Protein AF-A0A7S0X8N4-F1 (afdb_monomer_lite)

Structure (mmCIF, N/CA/C/O backbone):
data_AF-A0A7S0X8N4-F1
#
_entry.id   AF-A0A7S0X8N4-F1
#
loop_
_atom_site.group_PDB
_atom_site.id
_atom_site.type_symbol
_atom_site.label_atom_id
_atom_site.label_alt_id
_atom_site.label_comp_id
_atom_site.label_asym_id
_atom_site.label_entity_id
_atom_site.label_seq_id
_atom_site.pdbx_PDB_ins_code
_atom_site.Cartn_x
_atom_site.Cartn_y
_atom_site.Cartn_z
_atom_site.occupancy
_atom_site.B_iso_or_equiv
_atom_site.auth_seq_id
_atom_site.auth_com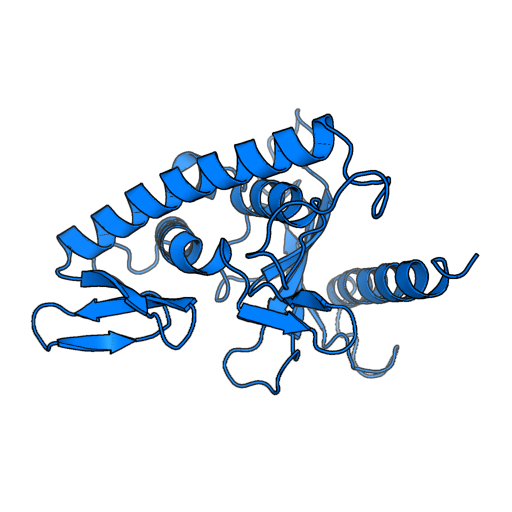p_id
_atom_site.auth_asym_id
_atom_site.auth_atom_id
_atom_site.pdbx_PDB_model_num
ATOM 1 N N . ALA A 1 1 ? -14.436 5.018 -0.422 1.00 84.31 1 ALA A N 1
ATOM 2 C CA . ALA A 1 1 ? -13.360 4.240 0.222 1.00 84.31 1 ALA A CA 1
ATOM 3 C C . ALA A 1 1 ? -13.659 2.737 0.253 1.00 84.31 1 ALA A C 1
ATOM 5 O O . ALA A 1 1 ? -13.012 2.006 -0.479 1.00 84.31 1 ALA A O 1
ATOM 6 N N . TYR A 1 2 ? -14.685 2.268 0.974 1.00 88.62 2 TYR A N 1
ATOM 7 C CA . TYR A 1 2 ? -14.997 0.828 1.110 1.00 88.62 2 TYR A CA 1
ATOM 8 C C . TYR A 1 2 ? -15.081 0.036 -0.206 1.00 88.62 2 TYR A C 1
ATOM 10 O O . TYR A 1 2 ? -14.513 -1.043 -0.321 1.00 88.62 2 TYR A O 1
ATOM 18 N N . ALA A 1 3 ? -15.757 0.582 -1.222 1.00 89.19 3 ALA A N 1
ATOM 19 C CA . ALA A 1 3 ? -15.862 -0.072 -2.526 1.00 89.19 3 ALA A CA 1
ATOM 20 C C . ALA A 1 3 ? -14.507 -0.197 -3.251 1.00 89.19 3 ALA A C 1
ATOM 22 O O . ALA A 1 3 ? -14.298 -1.174 -3.958 1.00 89.19 3 ALA A O 1
ATOM 23 N N . LEU A 1 4 ? -13.583 0.755 -3.057 1.00 91.31 4 LEU A N 1
ATOM 24 C CA . LEU A 1 4 ? -12.227 0.688 -3.620 1.00 91.31 4 LEU A CA 1
ATOM 25 C C . LEU A 1 4 ? -11.415 -0.424 -2.950 1.00 91.31 4 LEU A C 1
ATOM 27 O O . LEU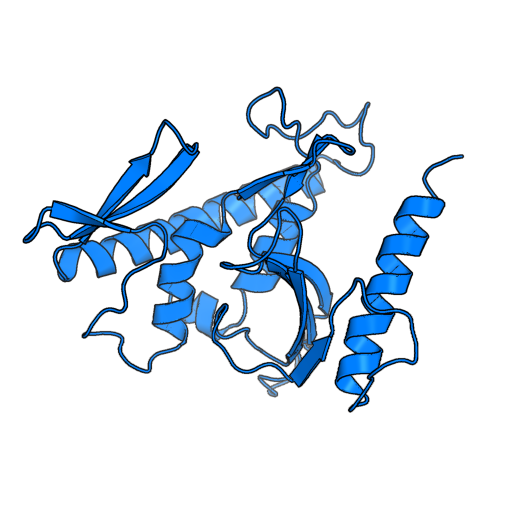 A 1 4 ? -10.776 -1.211 -3.642 1.00 91.31 4 LEU A O 1
ATOM 31 N N . VAL A 1 5 ? -11.493 -0.514 -1.619 1.00 92.19 5 VAL A N 1
ATOM 32 C CA . VAL A 1 5 ? -10.861 -1.591 -0.843 1.00 92.19 5 VAL A CA 1
ATOM 33 C C . VAL A 1 5 ? -11.416 -2.950 -1.270 1.00 92.19 5 VAL A C 1
ATOM 35 O O . VAL A 1 5 ? -10.659 -3.835 -1.656 1.00 92.19 5 VAL A O 1
ATOM 38 N N . ALA A 1 6 ? -12.743 -3.089 -1.314 1.00 90.19 6 ALA A N 1
ATOM 39 C CA . ALA A 1 6 ? -13.401 -4.328 -1.725 1.00 90.19 6 ALA A CA 1
ATOM 40 C C . ALA A 1 6 ? -13.085 -4.732 -3.176 1.00 90.19 6 ALA A C 1
ATOM 42 O O . ALA A 1 6 ? -13.042 -5.921 -3.479 1.00 90.19 6 ALA A O 1
ATOM 43 N N . ALA A 1 7 ? -12.852 -3.761 -4.062 1.00 89.31 7 ALA A N 1
ATOM 44 C CA . ALA A 1 7 ? -12.449 -4.003 -5.446 1.00 89.31 7 ALA A CA 1
ATOM 45 C C . ALA A 1 7 ? -10.959 -4.364 -5.599 1.00 89.31 7 ALA A C 1
ATOM 47 O O . ALA A 1 7 ? -10.507 -4.580 -6.721 1.00 89.31 7 ALA A O 1
ATOM 48 N N . GLY A 1 8 ? -10.184 -4.401 -4.509 1.00 90.88 8 GLY A N 1
ATOM 49 C CA . GLY A 1 8 ? -8.751 -4.693 -4.553 1.00 90.88 8 GLY A CA 1
ATOM 50 C C . GLY A 1 8 ? -7.915 -3.565 -5.159 1.00 90.88 8 GLY A C 1
ATOM 51 O O . GLY A 1 8 ? -6.826 -3.820 -5.664 1.00 90.88 8 GLY A O 1
ATOM 52 N N . ALA A 1 9 ? -8.401 -2.319 -5.126 1.00 93.62 9 ALA A N 1
ATOM 53 C CA . ALA A 1 9 ? -7.722 -1.187 -5.758 1.00 93.62 9 ALA A CA 1
ATOM 54 C C . ALA A 1 9 ? -6.502 -0.672 -4.971 1.00 93.62 9 ALA A C 1
ATOM 56 O O . ALA A 1 9 ? -5.688 0.053 -5.533 1.00 93.62 9 ALA A O 1
ATOM 57 N N . VAL A 1 10 ? -6.348 -1.039 -3.693 1.00 95.56 10 VAL A N 1
ATOM 58 C CA . VAL A 1 10 ? -5.247 -0.544 -2.844 1.00 95.56 10 VAL A CA 1
ATOM 59 C C . VAL A 1 10 ? -3.884 -0.957 -3.405 1.00 95.56 10 VAL A C 1
ATOM 61 O O . VAL A 1 10 ? -3.033 -0.101 -3.619 1.00 95.56 10 VAL A O 1
ATOM 64 N N . VAL A 1 11 ? -3.698 -2.238 -3.735 1.00 95.69 11 VAL A N 1
ATOM 65 C CA . VAL A 1 11 ? -2.429 -2.757 -4.275 1.00 95.69 11 VAL A CA 1
ATOM 66 C C . VAL A 1 11 ? -1.999 -2.063 -5.578 1.00 95.69 11 VAL A C 1
ATOM 68 O O . VAL A 1 11 ? -0.870 -1.575 -5.633 1.00 95.69 11 VAL A O 1
ATOM 71 N N . PRO A 1 12 ? -2.833 -1.955 -6.632 1.00 95.56 12 PRO A N 1
ATOM 72 C CA . PRO A 1 12 ? -2.422 -1.251 -7.844 1.00 95.56 12 PRO A CA 1
ATOM 73 C C . PRO A 1 12 ? -2.196 0.251 -7.621 1.00 95.56 12 PRO A C 1
ATOM 75 O O . PRO A 1 12 ? -1.327 0.818 -8.277 1.00 95.56 12 PRO A O 1
ATOM 78 N N . LEU A 1 13 ? -2.913 0.901 -6.696 1.00 97.25 13 LEU A N 1
ATOM 79 C CA . LEU A 1 13 ? -2.639 2.298 -6.340 1.00 97.25 13 LEU A CA 1
ATOM 80 C C . LEU A 1 13 ? -1.268 2.445 -5.664 1.00 97.25 13 LEU A C 1
ATOM 82 O O . LEU A 1 13 ? -0.488 3.301 -6.073 1.00 97.25 13 LEU A O 1
ATOM 86 N N . LEU A 1 14 ? -0.938 1.577 -4.701 1.00 96.38 14 LEU A N 1
ATOM 87 C CA . LEU A 1 14 ? 0.392 1.539 -4.082 1.00 96.38 14 LEU A CA 1
ATOM 88 C C . LEU A 1 14 ? 1.482 1.291 -5.131 1.00 96.38 14 LEU A C 1
ATOM 90 O O . LEU A 1 14 ? 2.483 2.001 -5.152 1.00 96.38 14 LEU A O 1
ATOM 94 N N . ALA A 1 15 ? 1.258 0.360 -6.063 1.00 95.25 15 ALA A N 1
ATOM 95 C CA . ALA A 1 15 ? 2.195 0.084 -7.149 1.00 95.25 15 ALA A CA 1
ATOM 96 C C . ALA A 1 15 ? 2.456 1.316 -8.035 1.00 95.25 15 ALA A C 1
ATOM 98 O O . ALA A 1 15 ? 3.593 1.549 -8.436 1.00 95.25 15 ALA A O 1
ATOM 99 N N . LEU A 1 16 ? 1.428 2.122 -8.327 1.00 96.75 16 LEU A N 1
ATOM 100 C CA . LEU A 1 16 ? 1.579 3.366 -9.091 1.00 96.75 16 LEU A CA 1
ATOM 101 C C . LEU A 1 16 ? 2.374 4.423 -8.318 1.00 96.75 16 LEU A C 1
ATOM 103 O O . LEU A 1 16 ? 3.239 5.070 -8.904 1.00 96.75 16 LEU A O 1
ATOM 107 N N . VAL A 1 17 ? 2.123 4.577 -7.014 1.00 95.44 17 VAL A N 1
ATOM 108 C CA . VAL A 1 17 ? 2.895 5.493 -6.155 1.00 95.44 17 VAL A CA 1
ATOM 109 C C . VAL A 1 17 ? 4.370 5.085 -6.109 1.00 95.44 17 VAL A C 1
ATOM 111 O O . VAL A 1 17 ? 5.250 5.936 -6.226 1.00 95.44 17 VAL A O 1
ATOM 114 N N . GLN A 1 18 ? 4.633 3.783 -5.981 1.00 93.81 18 GLN A N 1
ATOM 115 C CA . GLN A 1 18 ? 5.972 3.205 -5.833 1.00 93.81 18 GLN A CA 1
ATOM 116 C C . GLN A 1 18 ? 6.743 3.087 -7.154 1.00 93.81 18 GLN A C 1
ATOM 118 O O . GLN A 1 18 ? 7.959 2.908 -7.137 1.00 93.81 18 GLN A O 1
ATOM 123 N N . ALA A 1 19 ? 6.064 3.197 -8.299 1.00 93.06 19 ALA A N 1
ATOM 124 C CA . ALA A 1 19 ? 6.705 3.225 -9.612 1.00 93.06 19 ALA A CA 1
ATOM 125 C C . ALA A 1 19 ? 7.481 4.528 -9.869 1.00 93.06 19 ALA A C 1
ATOM 127 O O . ALA A 1 19 ? 8.352 4.556 -10.738 1.00 93.06 19 ALA A O 1
ATOM 128 N N . VAL A 1 20 ? 7.164 5.598 -9.132 1.00 94.56 20 VAL A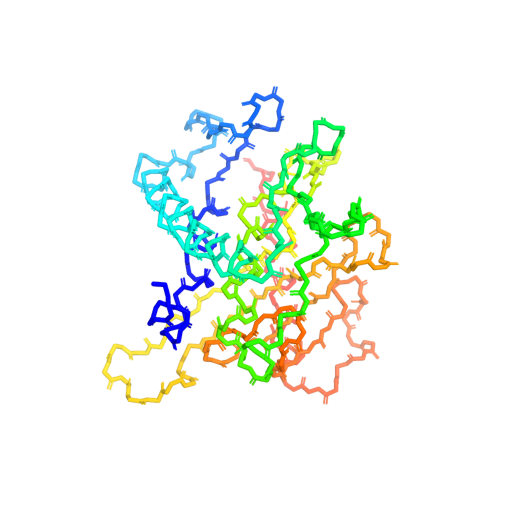 N 1
ATOM 129 C CA . VAL A 1 20 ? 7.872 6.878 -9.210 1.00 94.56 20 VAL A CA 1
ATOM 130 C C . VAL A 1 20 ? 9.120 6.809 -8.334 1.00 94.56 20 VAL A C 1
ATOM 132 O O . VAL A 1 20 ? 9.019 6.680 -7.114 1.00 94.56 20 VAL A O 1
ATOM 135 N N . ALA A 1 21 ? 10.300 6.941 -8.939 1.00 91.88 21 ALA A N 1
ATOM 136 C CA . ALA A 1 21 ? 11.536 7.117 -8.182 1.00 91.88 21 ALA A CA 1
ATOM 137 C C . ALA A 1 21 ? 11.502 8.470 -7.452 1.00 91.88 21 ALA A C 1
ATOM 139 O O . ALA A 1 21 ? 11.151 9.489 -8.056 1.00 91.88 21 ALA A O 1
ATOM 140 N N . ARG A 1 22 ? 11.838 8.477 -6.161 1.00 91.12 22 ARG A N 1
ATOM 141 C CA . ARG A 1 22 ? 11.753 9.653 -5.286 1.00 91.12 22 ARG A CA 1
ATOM 142 C C . ARG A 1 22 ? 13.100 9.936 -4.639 1.00 91.12 22 ARG A C 1
ATOM 144 O O . ARG A 1 22 ? 13.816 9.004 -4.287 1.00 91.12 22 ARG A O 1
ATOM 151 N N . ASP A 1 23 ? 13.408 11.217 -4.489 1.00 88.12 23 ASP A N 1
ATOM 152 C CA . ASP A 1 23 ? 14.619 11.708 -3.842 1.00 88.12 23 ASP A CA 1
ATOM 153 C C . ASP A 1 23 ? 14.408 11.800 -2.325 1.00 88.12 23 ASP A C 1
ATOM 155 O O . ASP A 1 23 ? 13.618 12.617 -1.848 1.00 88.12 23 ASP A O 1
ATOM 159 N N . SER A 1 24 ? 15.096 10.947 -1.567 1.00 84.25 24 SER A N 1
ATOM 160 C CA . SER A 1 24 ? 15.032 10.938 -0.104 1.00 84.25 24 SER A CA 1
ATOM 161 C C . SER A 1 24 ? 15.573 12.210 0.541 1.00 84.25 24 SER A C 1
ATOM 163 O O . SER A 1 24 ? 15.133 12.564 1.632 1.00 84.25 24 SER A O 1
ATOM 165 N N . ASP A 1 25 ? 16.501 12.896 -0.122 1.00 84.00 25 ASP A N 1
ATOM 166 C CA . ASP A 1 25 ? 17.191 14.064 0.423 1.00 84.00 25 ASP A CA 1
ATOM 167 C C . ASP A 1 25 ? 16.425 15.366 0.130 1.00 84.00 25 ASP A C 1
ATOM 169 O O . ASP A 1 25 ? 16.683 16.396 0.755 1.00 84.00 25 ASP A O 1
ATOM 173 N N . ASP A 1 26 ? 15.442 15.320 -0.778 1.00 85.00 26 ASP A N 1
ATOM 174 C CA . ASP A 1 26 ? 14.541 16.432 -1.107 1.00 85.00 26 ASP A CA 1
ATOM 175 C C . ASP A 1 26 ? 13.069 16.092 -0.813 1.00 85.00 26 ASP A C 1
ATOM 177 O O . ASP A 1 26 ? 12.170 16.312 -1.630 1.00 85.00 26 ASP A O 1
ATOM 181 N N . GLY A 1 27 ? 12.814 15.531 0.374 1.00 82.50 27 GLY A N 1
ATOM 182 C CA . GLY A 1 27 ? 11.458 15.333 0.897 1.00 82.50 27 GLY A CA 1
ATOM 183 C C . GLY A 1 27 ? 10.592 14.409 0.039 1.00 82.50 27 GLY A C 1
ATOM 184 O O . GLY A 1 27 ? 9.393 14.647 -0.110 1.00 82.50 27 GLY A O 1
ATOM 185 N N . LEU A 1 28 ? 11.198 13.382 -0.566 1.00 87.62 28 LEU A N 1
ATOM 186 C CA . LEU A 1 28 ? 10.540 12.379 -1.408 1.00 87.62 28 LEU A CA 1
ATOM 187 C C . LEU A 1 28 ? 9.880 12.950 -2.672 1.00 87.62 28 LEU A C 1
ATOM 189 O O . LEU A 1 28 ? 8.938 12.354 -3.213 1.00 87.62 28 LEU A O 1
ATOM 193 N N . LYS A 1 29 ? 10.371 14.081 -3.190 1.00 90.38 29 LYS A N 1
ATOM 194 C CA . LYS A 1 29 ? 9.942 14.581 -4.503 1.00 90.38 29 LYS A CA 1
ATOM 195 C C . LYS A 1 29 ? 10.335 13.606 -5.619 1.00 90.38 29 LYS A C 1
ATOM 197 O O . LYS A 1 29 ? 11.350 12.918 -5.496 1.00 90.38 29 LYS A O 1
ATOM 202 N N . PRO A 1 30 ? 9.561 13.530 -6.717 1.00 92.81 30 PRO A N 1
ATOM 203 C CA . PRO A 1 30 ? 9.950 12.742 -7.878 1.00 92.81 30 PRO A CA 1
ATOM 204 C C . PRO A 1 30 ? 11.334 13.152 -8.380 1.00 92.81 30 PRO A C 1
ATOM 206 O O . PRO A 1 30 ? 11.596 14.334 -8.597 1.00 92.81 30 PRO A O 1
ATOM 209 N N . THR A 1 31 ? 12.209 12.174 -8.589 1.00 92.12 31 THR A N 1
ATOM 210 C CA . THR A 1 31 ? 13.521 12.415 -9.187 1.00 92.12 31 THR A CA 1
ATOM 211 C C . THR A 1 31 ? 13.360 12.851 -10.647 1.00 92.12 31 THR A C 1
ATOM 213 O O . THR A 1 31 ? 12.529 12.296 -11.373 1.00 92.12 31 THR A O 1
ATOM 216 N N . ASP A 1 32 ? 14.178 13.804 -11.097 1.00 88.00 32 ASP A N 1
ATOM 217 C CA . ASP A 1 32 ? 14.150 14.298 -12.476 1.00 88.00 32 ASP A CA 1
ATOM 218 C C . ASP A 1 32 ? 14.384 13.187 -13.511 1.00 88.00 32 ASP A C 1
ATOM 220 O O . ASP A 1 32 ? 15.229 12.303 -13.333 1.00 88.00 32 ASP A O 1
ATOM 224 N N . VAL A 1 33 ? 13.720 13.296 -14.667 1.00 89.94 33 VAL A N 1
ATOM 225 C CA . VAL A 1 33 ? 13.835 12.330 -15.779 1.00 89.94 33 VAL A CA 1
ATOM 226 C C . VAL A 1 33 ? 15.266 12.191 -16.321 1.00 89.94 33 VAL A C 1
ATOM 228 O O . VAL A 1 33 ? 15.631 11.158 -16.876 1.00 89.94 33 VAL A O 1
ATOM 231 N N . ALA A 1 34 ? 16.100 13.223 -16.147 1.00 87.81 34 ALA A N 1
ATOM 232 C CA . ALA A 1 34 ? 17.514 13.182 -16.516 1.00 87.81 34 ALA A CA 1
ATOM 233 C C . ALA A 1 34 ? 18.313 12.190 -15.652 1.00 87.81 34 ALA A C 1
ATOM 235 O O . ALA A 1 34 ? 19.239 11.552 -16.150 1.00 87.81 34 ALA A O 1
ATOM 236 N N . THR A 1 35 ? 17.935 12.052 -14.380 1.00 87.00 35 THR A N 1
ATOM 237 C CA . THR A 1 35 ? 18.548 11.133 -13.414 1.00 87.00 35 THR A CA 1
ATOM 238 C C . THR A 1 35 ? 17.849 9.772 -13.435 1.00 87.00 35 THR A C 1
ATOM 240 O O . THR A 1 35 ? 18.508 8.741 -13.327 1.00 87.00 35 THR A O 1
ATOM 243 N N . CYS A 1 36 ? 16.528 9.745 -13.637 1.00 89.12 36 CYS A N 1
ATOM 244 C CA . CYS A 1 36 ? 15.744 8.519 -13.770 1.00 89.12 36 CYS A CA 1
ATOM 245 C C . CYS A 1 36 ? 14.847 8.564 -15.022 1.00 89.12 36 CYS A C 1
ATOM 247 O O . CYS A 1 36 ? 13.707 9.022 -14.944 1.00 89.12 36 CYS A O 1
ATOM 249 N N . PRO A 1 37 ? 15.294 8.029 -16.176 1.00 92.44 37 PRO A N 1
ATOM 250 C CA . PRO A 1 37 ? 14.504 8.047 -17.413 1.00 92.44 37 PRO A CA 1
ATOM 251 C C . PRO A 1 37 ? 13.142 7.337 -17.326 1.00 92.44 37 PRO A C 1
ATOM 253 O O . PRO A 1 37 ? 12.273 7.572 -18.164 1.00 92.44 37 PRO A O 1
ATOM 256 N N . ALA A 1 38 ? 12.947 6.465 -16.329 1.00 91.19 38 ALA A N 1
ATOM 257 C CA . ALA A 1 38 ? 11.673 5.794 -16.071 1.00 91.19 38 ALA A CA 1
ATOM 258 C C . ALA A 1 38 ? 10.599 6.738 -15.490 1.00 91.19 38 ALA A C 1
ATOM 260 O O . ALA A 1 38 ? 9.409 6.500 -15.713 1.00 91.19 38 ALA A O 1
ATOM 261 N N . ASN A 1 39 ? 10.996 7.838 -14.833 1.00 95.19 39 ASN A N 1
ATOM 262 C CA . ASN A 1 39 ? 10.104 8.902 -14.361 1.00 95.19 39 ASN A CA 1
ATOM 263 C C . ASN A 1 39 ? 9.638 9.792 -15.525 1.00 95.19 39 ASN A C 1
ATOM 265 O O . ASN A 1 39 ? 9.895 10.992 -15.578 1.00 95.19 39 ASN A O 1
ATOM 269 N N . THR A 1 40 ? 8.953 9.195 -16.496 1.00 96.00 40 THR A N 1
ATOM 270 C CA . THR A 1 40 ? 8.255 9.957 -17.538 1.00 96.00 40 THR A CA 1
ATOM 271 C C . THR A 1 40 ? 7.102 10.757 -16.931 1.00 96.00 40 THR A C 1
ATOM 273 O O . THR A 1 40 ? 6.524 10.338 -15.927 1.00 96.00 40 THR A O 1
ATOM 276 N N . ASP A 1 41 ? 6.688 11.844 -17.589 1.00 95.56 41 ASP A N 1
ATOM 277 C CA . ASP A 1 41 ? 5.549 12.667 -17.150 1.00 95.56 41 ASP A CA 1
ATOM 278 C C . ASP A 1 41 ? 4.289 11.833 -16.863 1.00 95.56 41 ASP A C 1
ATOM 280 O O . ASP A 1 41 ? 3.567 12.091 -15.904 1.00 95.56 41 ASP A O 1
ATOM 284 N N . ALA A 1 42 ? 4.036 10.796 -17.670 1.00 96.25 42 ALA A N 1
ATOM 285 C CA . ALA A 1 42 ? 2.891 9.908 -17.493 1.00 96.25 42 ALA A CA 1
ATOM 286 C C . ALA A 1 42 ? 2.998 9.041 -16.226 1.00 96.25 42 ALA A C 1
ATOM 288 O O . ALA A 1 42 ? 1.991 8.820 -15.557 1.00 96.25 42 ALA A O 1
ATOM 289 N N . VAL A 1 43 ? 4.201 8.560 -15.894 1.00 96.50 43 VAL A N 1
ATOM 290 C CA . VAL A 1 43 ? 4.452 7.760 -14.683 1.00 96.50 43 VAL A CA 1
ATOM 291 C C . VAL A 1 43 ? 4.305 8.629 -13.440 1.00 96.50 43 VAL A C 1
ATOM 293 O O . VAL A 1 43 ? 3.582 8.248 -12.523 1.00 96.50 43 VAL A O 1
ATOM 296 N N . VAL A 1 44 ? 4.909 9.822 -13.444 1.00 96.62 44 VAL A N 1
ATOM 297 C CA . VAL A 1 44 ? 4.800 10.774 -12.328 1.00 96.62 44 VAL A CA 1
ATOM 298 C C . VAL A 1 44 ? 3.344 11.192 -12.120 1.00 96.62 44 VAL A C 1
ATOM 300 O O . VAL A 1 44 ? 2.826 11.063 -11.015 1.00 96.62 44 VAL A O 1
ATOM 303 N N . ALA A 1 45 ? 2.633 11.578 -13.185 1.00 97.19 45 ALA A N 1
ATOM 304 C CA . ALA A 1 45 ? 1.227 11.971 -13.087 1.00 97.19 45 ALA A CA 1
ATOM 305 C C . ALA A 1 45 ? 0.319 10.833 -12.586 1.00 97.19 45 ALA A C 1
ATOM 307 O O . ALA A 1 45 ? -0.613 11.078 -11.814 1.00 97.19 45 ALA A O 1
ATOM 308 N N . ALA A 1 46 ? 0.573 9.589 -13.007 1.00 97.56 46 ALA A N 1
ATOM 309 C CA . ALA A 1 46 ? -0.168 8.428 -12.520 1.00 97.56 46 ALA A CA 1
ATOM 310 C C . ALA A 1 46 ? 0.109 8.158 -11.033 1.00 97.56 46 ALA A C 1
ATOM 312 O O . ALA A 1 46 ? -0.835 7.907 -10.283 1.00 97.56 46 ALA A O 1
ATOM 313 N N . GLY A 1 47 ? 1.371 8.259 -10.602 1.00 96.56 47 GLY A N 1
ATOM 314 C CA . GLY A 1 47 ? 1.762 8.122 -9.199 1.00 96.56 47 GLY A CA 1
ATOM 315 C C . GLY A 1 47 ? 1.159 9.208 -8.308 1.00 96.56 47 GLY A C 1
ATOM 316 O O . GLY A 1 47 ? 0.586 8.889 -7.270 1.00 96.56 47 GLY A O 1
ATOM 317 N N . ASP A 1 48 ? 1.191 10.470 -8.737 1.00 95.94 48 ASP A N 1
ATOM 318 C CA . ASP A 1 48 ? 0.589 11.585 -7.995 1.00 95.94 48 ASP A CA 1
ATOM 319 C C . ASP A 1 48 ? -0.935 11.449 -7.907 1.00 95.94 48 ASP A C 1
ATOM 321 O O . ASP A 1 48 ? -1.525 11.644 -6.845 1.00 95.94 48 ASP A O 1
ATOM 325 N N . THR A 1 49 ? -1.586 11.037 -9.000 1.00 97.62 49 THR A N 1
ATOM 326 C CA . THR A 1 49 ? -3.030 10.756 -8.990 1.00 97.62 49 THR A CA 1
ATOM 327 C C . THR A 1 49 ? -3.358 9.626 -8.016 1.00 97.62 49 THR A C 1
ATOM 329 O O . THR A 1 49 ? -4.316 9.734 -7.251 1.00 97.62 49 THR A O 1
ATOM 332 N N . ALA A 1 50 ? -2.568 8.549 -8.015 1.00 97.12 50 ALA A N 1
ATOM 333 C CA . ALA A 1 50 ? -2.758 7.436 -7.093 1.00 97.12 50 ALA A CA 1
ATOM 334 C C . ALA A 1 50 ? -2.558 7.863 -5.632 1.00 97.12 50 ALA A C 1
ATOM 336 O O . ALA A 1 50 ? -3.362 7.486 -4.779 1.00 97.12 50 ALA A O 1
ATOM 337 N N . LEU A 1 51 ? -1.552 8.698 -5.357 1.00 94.50 51 LEU A N 1
ATOM 338 C CA . LEU A 1 51 ? -1.294 9.239 -4.025 1.00 94.50 51 LEU A CA 1
ATOM 339 C C . LEU A 1 51 ? -2.459 10.106 -3.535 1.00 94.50 51 LEU A C 1
ATOM 341 O O . LEU A 1 51 ? -2.895 9.943 -2.401 1.00 94.50 51 LEU A O 1
ATOM 345 N N . LEU A 1 52 ? -3.020 10.964 -4.394 1.00 95.62 52 LEU A N 1
ATOM 346 C CA . LEU A 1 52 ? -4.207 11.759 -4.060 1.00 95.62 52 LEU A CA 1
ATOM 347 C C . LEU A 1 52 ? -5.424 10.874 -3.764 1.00 95.62 52 LEU A C 1
ATOM 349 O O . LEU A 1 52 ? -6.141 11.117 -2.798 1.00 95.62 52 LEU A O 1
ATOM 353 N N . VAL A 1 53 ? -5.650 9.817 -4.552 1.00 96.75 53 VAL A N 1
ATOM 354 C CA . VAL A 1 53 ? -6.743 8.867 -4.285 1.00 96.75 53 VAL A CA 1
ATOM 355 C C . VAL A 1 53 ? -6.542 8.168 -2.941 1.00 96.75 53 VAL A C 1
ATOM 357 O O . VAL A 1 53 ? -7.495 8.052 -2.173 1.00 96.75 53 VAL A O 1
ATOM 360 N N . LEU A 1 54 ? -5.323 7.715 -2.638 1.00 95.62 54 LEU A N 1
ATOM 361 C CA . LEU A 1 54 ? -5.014 7.081 -1.357 1.00 95.62 54 LEU A CA 1
ATOM 362 C C . LEU A 1 54 ? -5.130 8.066 -0.185 1.00 95.62 54 LEU A C 1
ATOM 364 O O . LEU A 1 54 ? -5.639 7.679 0.861 1.00 95.62 54 LEU A O 1
ATOM 368 N N . ALA A 1 55 ? -4.765 9.337 -0.368 1.00 93.00 55 ALA A N 1
ATOM 369 C CA . ALA A 1 55 ? -4.964 10.381 0.636 1.00 93.00 55 ALA A CA 1
ATOM 370 C C . ALA A 1 55 ? -6.456 10.603 0.946 1.00 93.00 55 ALA A C 1
ATOM 372 O O . ALA A 1 55 ? -6.837 10.707 2.108 1.00 93.00 55 ALA A O 1
ATOM 373 N N . GLU A 1 56 ? -7.332 10.586 -0.063 1.00 94.44 56 GLU A N 1
ATOM 374 C CA . GLU A 1 56 ? -8.782 10.651 0.169 1.00 94.44 56 GLU A CA 1
ATOM 375 C C . GLU A 1 56 ? -9.323 9.400 0.878 1.00 94.44 56 GLU A C 1
ATOM 377 O O . GLU A 1 56 ? -10.243 9.482 1.694 1.00 94.44 56 GLU A O 1
ATOM 382 N N . VAL A 1 57 ? -8.754 8.225 0.598 1.00 94.56 57 VAL A N 1
ATOM 383 C CA . VAL A 1 57 ? -9.081 6.989 1.326 1.00 94.56 57 VAL A CA 1
ATOM 384 C C . VAL A 1 57 ? -8.648 7.103 2.795 1.00 94.56 57 VAL A C 1
ATOM 386 O O . VAL A 1 57 ? -9.455 6.805 3.677 1.00 94.56 57 VAL A O 1
ATOM 389 N N . ALA A 1 58 ? -7.448 7.625 3.052 1.00 92.25 58 ALA A N 1
ATOM 390 C CA . ALA A 1 58 ? -6.919 7.882 4.387 1.00 92.25 58 ALA A CA 1
ATOM 391 C C . ALA A 1 58 ? -7.748 8.930 5.158 1.00 92.25 58 ALA A C 1
ATOM 393 O O . ALA A 1 58 ? -8.034 8.738 6.337 1.00 92.25 58 ALA A O 1
ATOM 394 N N . ASN A 1 59 ? -8.245 9.983 4.500 1.00 92.06 59 ASN A N 1
ATOM 395 C CA . ASN A 1 59 ? -9.152 10.961 5.120 1.00 92.06 59 ASN A CA 1
ATOM 396 C C . ASN A 1 59 ? -10.459 10.316 5.610 1.00 92.06 59 ASN A C 1
ATOM 398 O O . ASN A 1 59 ? -10.960 10.630 6.694 1.00 92.06 59 ASN A O 1
ATOM 402 N N . VAL A 1 60 ? -11.019 9.388 4.825 1.00 93.38 60 VAL A N 1
ATOM 403 C CA . VAL A 1 60 ? -12.191 8.616 5.261 1.00 93.38 60 VAL A CA 1
ATOM 404 C C . VAL A 1 60 ? -11.827 7.729 6.451 1.00 93.38 60 VAL A C 1
ATOM 406 O O . VAL A 1 60 ? -12.587 7.687 7.412 1.00 93.38 60 VAL A O 1
ATOM 409 N N . ALA A 1 61 ? -10.667 7.070 6.427 1.00 93.19 61 ALA A N 1
ATOM 410 C CA . ALA A 1 61 ? -10.186 6.256 7.543 1.00 93.19 61 ALA A CA 1
ATOM 411 C C . ALA A 1 61 ? -10.024 7.069 8.843 1.00 93.19 61 ALA A C 1
ATOM 413 O O . ALA A 1 61 ? -10.484 6.642 9.899 1.00 93.19 61 ALA A O 1
ATOM 414 N N . ALA A 1 62 ? -9.467 8.280 8.759 1.00 93.12 62 ALA A N 1
ATOM 415 C CA . ALA A 1 62 ? -9.340 9.193 9.895 1.00 93.12 62 ALA A CA 1
ATOM 416 C C . ALA A 1 62 ? -10.702 9.587 10.493 1.00 93.12 62 ALA A C 1
ATOM 418 O O . ALA A 1 62 ? -10.815 9.772 11.702 1.00 93.12 62 ALA A O 1
ATOM 419 N N . SER A 1 63 ? -11.756 9.660 9.673 1.00 92.25 63 SER A N 1
ATOM 420 C CA . SER A 1 63 ? -13.113 9.934 10.167 1.00 92.25 63 SER A CA 1
ATOM 421 C C . SER A 1 63 ? -13.667 8.777 11.010 1.00 92.25 63 SER A C 1
ATOM 423 O O . SER A 1 63 ? -14.302 9.030 12.027 1.00 92.25 63 SER A O 1
ATOM 425 N N . PHE A 1 64 ? -13.381 7.519 10.642 1.00 91.94 64 PHE A N 1
ATOM 426 C CA . PHE A 1 64 ? -13.759 6.346 11.449 1.00 91.94 64 PHE A CA 1
ATOM 427 C C . PHE A 1 64 ? -13.049 6.343 12.806 1.00 91.94 64 PHE A C 1
ATOM 429 O O . PHE A 1 64 ? -13.666 6.049 13.825 1.00 91.94 64 PHE A O 1
ATOM 436 N N . LEU A 1 65 ? -11.762 6.701 12.821 1.00 94.75 65 LEU A N 1
ATOM 437 C CA . LEU A 1 65 ? -10.987 6.839 14.054 1.00 94.75 65 LEU A CA 1
ATOM 438 C C . LEU A 1 65 ? -11.593 7.907 14.972 1.00 94.75 65 LEU A C 1
ATOM 440 O O . LEU A 1 65 ? -11.858 7.630 16.141 1.00 94.75 65 LEU A O 1
ATOM 444 N N . ALA A 1 66 ? -11.898 9.085 14.426 1.00 94.56 66 ALA A N 1
ATOM 445 C CA . ALA A 1 66 ? -12.474 10.188 15.191 1.00 94.56 66 ALA A CA 1
ATOM 446 C C . ALA A 1 66 ? -13.845 9.842 15.799 1.00 94.56 66 ALA A C 1
ATOM 448 O O . ALA A 1 66 ? -14.141 10.241 16.925 1.00 94.56 66 ALA A O 1
ATOM 449 N N . GLU A 1 67 ? -14.681 9.073 15.094 1.00 93.75 67 GLU A N 1
ATOM 450 C CA . GLU A 1 67 ? -15.975 8.606 15.616 1.00 93.75 67 GLU A CA 1
ATOM 451 C C . GLU A 1 67 ? -15.837 7.692 16.850 1.00 93.75 67 GLU A C 1
ATOM 453 O O . GLU A 1 67 ? -16.750 7.648 17.678 1.00 93.75 67 GLU A O 1
ATOM 458 N N . GL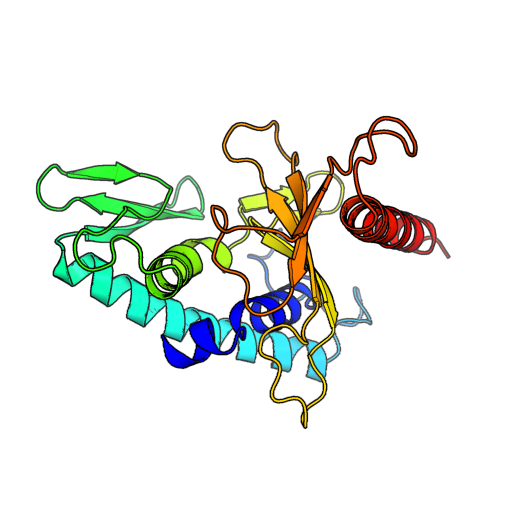U A 1 68 ? -14.696 7.015 17.011 1.00 94.31 68 GLU A N 1
ATOM 459 C CA . GLU A 1 68 ? -14.373 6.173 18.171 1.00 94.31 68 GLU A CA 1
ATOM 460 C C . GLU A 1 68 ? -13.396 6.829 19.161 1.00 94.31 68 GLU A C 1
ATOM 462 O O . GLU A 1 68 ? -12.892 6.157 20.059 1.00 94.31 68 GLU A O 1
ATOM 467 N N . GLY A 1 69 ? -13.164 8.141 19.050 1.00 95.75 69 GLY A N 1
ATOM 468 C CA . GLY A 1 69 ? -12.327 8.889 19.994 1.00 95.75 69 GLY A CA 1
ATOM 469 C C . GLY A 1 69 ? -10.825 8.716 19.770 1.00 95.75 69 GLY A C 1
ATOM 470 O O . GLY A 1 69 ? -10.049 8.838 20.716 1.00 95.75 69 GLY A O 1
ATOM 471 N N . TRP A 1 70 ? -10.414 8.428 18.535 1.00 97.25 70 TRP A N 1
ATOM 472 C CA . TRP A 1 70 ? -9.013 8.386 18.130 1.00 97.25 70 TRP A CA 1
ATOM 473 C C . TRP A 1 70 ? -8.661 9.562 17.225 1.00 97.25 70 TRP A C 1
ATOM 475 O O . TRP A 1 70 ? -9.350 9.849 16.246 1.00 97.25 70 TRP A O 1
ATOM 485 N N . GLU A 1 71 ? -7.528 10.194 17.505 1.00 95.31 71 GLU A N 1
ATOM 486 C CA . GLU A 1 71 ? -6.961 11.262 16.689 1.00 95.31 71 GLU A CA 1
ATOM 487 C C . GLU A 1 71 ? -5.724 10.751 15.940 1.00 95.31 71 GLU A C 1
ATOM 489 O O . GLU A 1 71 ? -4.868 10.078 16.517 1.00 95.31 71 GLU A O 1
ATOM 494 N N . VAL A 1 72 ? -5.600 11.102 14.658 1.00 94.50 72 VAL A N 1
ATOM 495 C CA . VAL A 1 72 ? -4.356 10.909 13.899 1.00 94.50 72 VAL A CA 1
ATOM 496 C C . VAL A 1 72 ? -3.533 12.187 13.995 1.00 94.50 72 VAL A C 1
ATOM 498 O O . VAL A 1 72 ? -3.994 13.253 13.584 1.00 94.50 72 VAL A O 1
ATOM 501 N N . ARG A 1 73 ? -2.305 12.082 14.501 1.00 93.50 73 ARG A N 1
ATOM 502 C CA . ARG A 1 73 ? -1.337 13.184 14.541 1.00 93.50 73 ARG A CA 1
ATOM 503 C C . ARG A 1 73 ? -0.109 12.847 13.718 1.00 93.50 73 ARG A C 1
ATOM 505 O O . ARG A 1 73 ? 0.184 11.683 13.479 1.00 93.50 73 ARG A O 1
ATOM 512 N N . TYR A 1 74 ? 0.604 13.882 13.305 1.00 90.81 74 TYR A N 1
ATOM 513 C CA . TYR A 1 74 ? 1.910 13.747 12.681 1.00 90.81 74 TYR A CA 1
ATOM 514 C C . TYR A 1 74 ? 2.991 13.843 13.758 1.00 90.81 74 TYR A C 1
ATOM 516 O O . TYR A 1 74 ? 3.013 14.809 14.524 1.00 90.81 74 TYR A O 1
ATOM 524 N N . ASP A 1 75 ? 3.842 12.828 13.837 1.00 89.62 75 ASP A N 1
ATOM 525 C CA . ASP A 1 75 ? 5.014 12.799 14.700 1.00 89.62 75 ASP A CA 1
ATOM 526 C C . ASP A 1 75 ? 6.220 13.355 13.934 1.00 89.62 75 ASP A C 1
ATOM 528 O O . ASP A 1 75 ? 6.692 12.741 12.980 1.00 89.62 75 ASP A O 1
ATOM 532 N N . GLU A 1 76 ? 6.704 14.531 14.343 1.00 86.62 76 GLU A N 1
ATOM 533 C CA . GLU A 1 76 ? 7.837 15.215 13.703 1.00 86.62 76 GLU A CA 1
ATOM 534 C C . GLU A 1 76 ? 9.169 14.478 13.913 1.00 86.62 76 GLU A C 1
ATOM 536 O O . GLU A 1 76 ? 10.085 14.649 13.109 1.00 86.62 76 GLU A O 1
ATOM 541 N N . ASP A 1 77 ? 9.288 13.661 14.969 1.00 84.88 77 ASP A N 1
ATOM 542 C CA . ASP A 1 77 ? 10.522 12.927 15.268 1.00 84.88 77 ASP A CA 1
ATOM 543 C C . ASP A 1 77 ? 10.701 11.734 14.323 1.00 84.88 77 ASP A C 1
ATOM 545 O O . ASP A 1 77 ? 11.816 11.434 13.889 1.00 84.88 77 ASP A O 1
ATOM 549 N N . THR A 1 78 ? 9.599 11.048 14.009 1.00 81.00 78 THR A N 1
ATOM 550 C CA . THR A 1 78 ? 9.603 9.883 13.116 1.00 81.00 78 THR A CA 1
ATOM 551 C C . THR A 1 78 ? 9.158 10.204 11.695 1.00 81.00 78 THR A C 1
ATOM 553 O O . THR A 1 78 ? 9.309 9.345 10.832 1.00 81.00 78 THR A O 1
ATOM 556 N N . ASP A 1 79 ? 8.654 11.418 11.438 1.00 83.19 79 ASP A N 1
ATOM 557 C CA . ASP A 1 79 ? 8.000 11.809 10.184 1.00 83.19 79 ASP A CA 1
ATOM 558 C C . ASP A 1 79 ? 6.885 10.814 9.824 1.00 83.19 79 ASP A C 1
ATOM 560 O O . ASP A 1 79 ? 6.832 10.312 8.709 1.00 83.19 79 ASP A O 1
ATOM 564 N N . ARG A 1 80 ? 6.026 10.432 10.782 1.00 86.31 80 ARG A N 1
ATOM 565 C CA . ARG A 1 80 ? 4.980 9.409 10.567 1.00 86.31 80 ARG A CA 1
ATOM 566 C C . ARG A 1 80 ? 3.673 9.717 11.293 1.00 86.31 80 ARG A C 1
ATOM 568 O O . ARG A 1 80 ? 3.663 10.476 12.262 1.00 86.31 80 ARG A O 1
ATOM 575 N N . PRO A 1 81 ? 2.542 9.134 10.855 1.00 90.12 81 PRO A N 1
ATOM 576 C CA . PRO A 1 81 ? 1.311 9.204 11.622 1.00 90.12 81 PRO A CA 1
ATOM 577 C C . PRO A 1 81 ? 1.438 8.424 12.936 1.00 90.12 81 PRO A C 1
ATOM 579 O O . PRO A 1 81 ? 1.934 7.297 12.966 1.00 90.12 81 PRO A O 1
ATOM 582 N N . VAL A 1 82 ? 0.912 9.008 14.007 1.00 93.75 82 VAL A N 1
ATOM 583 C CA . VAL A 1 82 ? 0.672 8.352 15.294 1.00 93.75 82 VAL A CA 1
ATOM 584 C C . VAL A 1 82 ? -0.803 8.464 15.655 1.00 93.75 82 VAL A C 1
ATOM 586 O O . VAL A 1 82 ? -1.462 9.469 15.376 1.00 93.75 82 VAL A O 1
ATOM 589 N N . PHE A 1 83 ? -1.325 7.418 16.280 1.00 95.94 83 PHE A N 1
ATOM 590 C CA . PHE A 1 83 ? -2.724 7.299 16.671 1.00 95.94 83 PHE A CA 1
ATOM 591 C C . PHE A 1 83 ? -2.833 7.544 18.167 1.00 95.94 83 PHE A C 1
ATOM 593 O O . PHE A 1 83 ? -2.167 6.866 18.950 1.00 95.94 83 PHE A O 1
ATOM 600 N N . VAL A 1 84 ? -3.649 8.516 18.560 1.00 97.06 84 VAL A N 1
ATOM 601 C CA . VAL A 1 84 ? -3.792 8.947 19.950 1.00 97.06 84 VAL A CA 1
ATOM 602 C C . VAL A 1 84 ? -5.215 8.685 20.414 1.00 97.06 84 VAL A C 1
ATOM 604 O O . VAL A 1 84 ? -6.161 9.213 19.836 1.00 97.06 84 VAL A O 1
ATOM 607 N N . ASP A 1 85 ? -5.360 7.892 21.470 1.00 96.62 85 ASP A N 1
ATOM 608 C CA . ASP A 1 85 ? -6.640 7.698 22.148 1.00 96.62 85 ASP A CA 1
ATOM 609 C C . ASP A 1 85 ? -6.972 8.964 22.947 1.00 96.62 85 ASP A C 1
ATOM 611 O O . ASP A 1 85 ? -6.245 9.334 23.875 1.00 96.62 85 ASP A O 1
ATOM 615 N N . GLU A 1 86 ? -8.057 9.656 22.600 1.00 96.06 86 GLU A N 1
ATOM 616 C CA . GLU A 1 86 ? -8.404 10.950 23.202 1.00 96.06 86 GLU A CA 1
ATOM 617 C C . GLU A 1 86 ? -8.731 10.833 24.696 1.00 96.06 86 GLU A C 1
ATOM 619 O O . GLU A 1 86 ? -8.546 11.786 25.459 1.00 96.06 86 GLU A O 1
ATOM 624 N N . GLN A 1 87 ? -9.212 9.667 25.136 1.00 94.19 87 GLN A N 1
ATOM 625 C CA . GLN A 1 87 ? -9.631 9.457 26.516 1.00 94.19 87 GLN A CA 1
ATOM 626 C C . GLN A 1 87 ? -8.441 9.257 27.464 1.00 94.19 87 GLN A C 1
ATOM 628 O O . GLN A 1 87 ? -8.422 9.817 28.563 1.00 94.19 87 GLN A O 1
ATOM 633 N N . SER A 1 88 ? -7.473 8.431 27.074 1.00 95.25 88 SER A N 1
ATOM 634 C CA . SER A 1 88 ? -6.302 8.078 27.883 1.00 95.25 88 SER A CA 1
ATOM 635 C C . SER A 1 88 ? -5.072 8.929 27.569 1.00 95.25 88 SER A C 1
ATOM 637 O O . SER A 1 88 ? -4.173 9.021 28.406 1.00 95.25 88 SER A O 1
ATOM 639 N N . GLY A 1 89 ? -5.023 9.552 26.389 1.00 94.25 89 GLY A N 1
ATOM 640 C CA . GLY A 1 89 ? -3.850 10.250 25.862 1.00 94.25 89 GLY A CA 1
ATOM 641 C C . GLY A 1 89 ? -2.715 9.316 25.433 1.00 94.25 89 GLY A C 1
ATOM 642 O O . GLY A 1 89 ? -1.613 9.792 25.165 1.00 94.25 89 GLY A O 1
ATOM 643 N N . MET A 1 90 ? -2.950 8.001 25.404 1.00 95.12 90 MET A N 1
ATOM 644 C CA . MET A 1 90 ? -1.967 7.018 24.954 1.00 95.12 90 MET A CA 1
ATOM 645 C C . MET A 1 90 ? -1.793 7.100 23.439 1.00 95.12 90 MET A C 1
ATOM 647 O O . MET A 1 90 ? -2.765 7.270 22.708 1.00 95.12 90 MET A O 1
ATOM 651 N N . GLN A 1 91 ? -0.551 6.947 22.982 1.00 94.81 91 GLN A N 1
ATOM 652 C CA . GLN A 1 91 ? -0.204 6.964 21.564 1.00 94.81 91 GLN A CA 1
ATOM 653 C C . GLN A 1 91 ? 0.337 5.611 21.104 1.00 94.81 91 GLN A C 1
ATOM 655 O O . GLN A 1 91 ? 1.003 4.908 21.868 1.00 94.81 91 GLN A O 1
ATOM 660 N N . GLN A 1 92 ? 0.096 5.285 19.840 1.00 93.19 92 GLN A N 1
ATOM 661 C CA . GLN A 1 92 ? 0.619 4.093 19.179 1.00 93.19 92 GLN A CA 1
ATOM 662 C C . GLN A 1 92 ? 0.947 4.375 17.708 1.00 93.19 92 GLN A C 1
ATOM 664 O O . GLN A 1 92 ? 0.385 5.284 17.100 1.00 93.19 92 GLN A O 1
ATOM 669 N N . ALA A 1 93 ? 1.876 3.601 17.145 1.00 88.88 93 ALA A N 1
ATOM 670 C CA . ALA A 1 93 ? 2.332 3.759 15.761 1.00 88.88 93 ALA A CA 1
ATOM 671 C C . ALA A 1 93 ? 1.483 2.975 14.743 1.00 88.88 93 ALA A C 1
ATOM 673 O O . ALA A 1 93 ? 1.460 3.323 13.564 1.00 88.88 93 ALA A O 1
ATOM 674 N N . ALA A 1 94 ? 0.793 1.923 15.190 1.00 89.00 94 ALA A N 1
ATOM 675 C CA . ALA A 1 94 ? -0.109 1.126 14.365 1.00 89.00 94 ALA A CA 1
ATOM 676 C C . ALA A 1 94 ? -1.564 1.603 14.528 1.00 89.00 94 ALA A C 1
ATOM 678 O O . ALA A 1 94 ? -1.931 2.048 15.624 1.00 89.00 94 ALA A O 1
ATOM 679 N N . PRO A 1 95 ? -2.413 1.499 13.490 1.00 90.69 95 PRO A N 1
ATOM 680 C CA . PRO A 1 95 ? -3.830 1.816 13.615 1.00 90.69 95 PRO A CA 1
ATOM 681 C C . PRO A 1 95 ? -4.496 0.978 14.722 1.00 90.69 95 PRO A C 1
ATOM 683 O O . PRO A 1 95 ? -4.220 -0.218 14.838 1.00 90.69 95 PRO A O 1
ATOM 686 N N . PRO A 1 96 ? -5.368 1.565 15.554 1.00 91.81 96 PRO A N 1
ATOM 687 C CA . PRO A 1 96 ? -6.084 0.820 16.581 1.00 91.81 96 PRO A CA 1
ATOM 688 C C . PRO A 1 96 ? -7.118 -0.121 15.963 1.00 91.81 96 PRO A C 1
ATOM 690 O O . PRO A 1 96 ? -7.738 0.178 14.939 1.00 91.81 96 PRO A O 1
ATOM 693 N N . GLN A 1 97 ? -7.365 -1.241 16.639 1.00 88.69 97 GLN A N 1
ATOM 694 C CA . GLN A 1 97 ? -8.534 -2.060 16.342 1.00 88.69 97 GLN A CA 1
ATOM 695 C C . GLN A 1 97 ? -9.780 -1.369 16.893 1.00 88.69 97 GLN A C 1
ATOM 697 O O . GLN A 1 97 ? -9.931 -1.196 18.102 1.00 88.69 97 GLN A O 1
ATOM 702 N N . LEU A 1 98 ? -10.669 -0.983 15.985 1.00 89.81 98 LEU A N 1
ATOM 703 C CA . LEU A 1 98 ? -11.917 -0.312 16.311 1.00 89.81 98 LEU A CA 1
ATOM 704 C C . LEU A 1 98 ? -13.034 -1.326 16.574 1.00 89.81 98 LEU A C 1
ATOM 706 O O . LEU A 1 98 ? -13.146 -2.356 15.902 1.00 89.81 98 LEU A O 1
ATOM 710 N N . ALA A 1 99 ? -13.897 -1.035 17.546 1.00 87.31 99 ALA A N 1
ATOM 711 C CA . ALA A 1 99 ? -14.978 -1.947 17.906 1.00 87.31 99 ALA A CA 1
ATOM 712 C C . ALA A 1 99 ? -16.054 -2.003 16.812 1.00 87.31 99 ALA A C 1
ATOM 714 O O . ALA A 1 99 ? -16.637 -3.065 16.581 1.00 87.31 99 ALA A O 1
ATOM 715 N N . SER A 1 100 ? -16.307 -0.888 16.114 1.00 84.50 100 SER A N 1
ATOM 716 C CA . SER A 1 100 ? -17.302 -0.826 15.033 1.00 84.50 100 SER A CA 1
ATOM 717 C C . SER A 1 100 ? -16.894 -1.602 13.781 1.00 84.50 100 SER A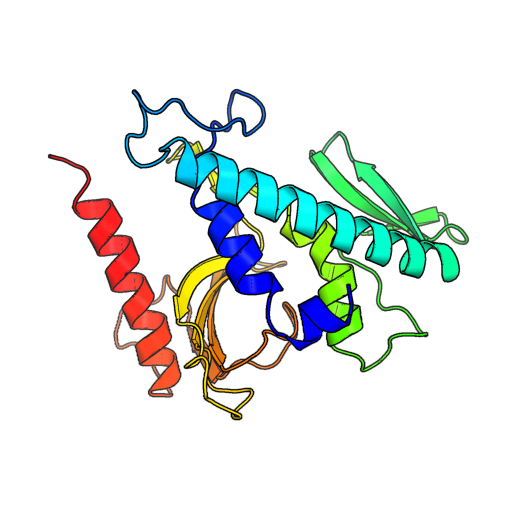 C 1
ATOM 719 O O . SER A 1 100 ? -17.756 -1.940 12.968 1.00 84.50 100 SER A O 1
ATOM 721 N N . THR A 1 101 ? -15.605 -1.918 13.633 1.00 86.06 101 THR A N 1
ATOM 722 C CA . THR A 1 101 ? -15.045 -2.579 12.448 1.00 86.06 101 THR A CA 1
ATOM 723 C C . THR A 1 101 ? -14.485 -3.968 12.736 1.00 86.06 101 THR A C 1
ATOM 725 O O . THR A 1 101 ? -13.892 -4.594 11.855 1.00 86.06 101 THR A O 1
ATOM 728 N N . ALA A 1 102 ? -14.699 -4.482 13.949 1.00 86.50 102 ALA A N 1
ATOM 729 C CA . ALA A 1 102 ? -14.202 -5.783 14.369 1.00 86.50 102 ALA A CA 1
ATOM 730 C C . ALA A 1 102 ? -14.635 -6.897 13.395 1.00 86.50 102 ALA A C 1
ATOM 732 O O . ALA A 1 102 ? -15.824 -7.152 13.191 1.00 86.50 102 ALA A O 1
ATOM 733 N N . GLY A 1 103 ? -13.650 -7.578 12.804 1.00 86.50 103 GLY A N 1
ATOM 734 C CA . GLY A 1 103 ? -13.866 -8.660 11.839 1.00 86.50 103 GLY A CA 1
ATOM 735 C C . GLY A 1 103 ? -14.183 -8.212 10.406 1.00 86.50 103 GLY A C 1
ATOM 736 O O . GLY A 1 103 ? -14.403 -9.073 9.553 1.00 86.50 103 GLY A O 1
ATOM 737 N N . ASP A 1 104 ? -14.192 -6.909 10.108 1.00 92.25 104 ASP A N 1
ATOM 738 C CA . ASP A 1 104 ? -14.288 -6.400 8.738 1.00 92.25 104 ASP A CA 1
ATOM 739 C C . ASP A 1 104 ? -12.902 -6.021 8.204 1.00 92.25 104 ASP A C 1
ATOM 741 O O . ASP A 1 104 ? -12.397 -4.916 8.423 1.00 92.25 104 ASP A O 1
ATOM 745 N N . TRP A 1 105 ? -12.300 -6.938 7.442 1.00 92.00 105 TRP A N 1
ATOM 746 C CA . TRP A 1 105 ? -10.991 -6.725 6.818 1.00 92.00 105 TRP A CA 1
ATOM 747 C C . TRP A 1 105 ? -10.952 -5.480 5.923 1.00 92.00 105 TRP A C 1
ATOM 749 O O . TRP A 1 105 ? -9.900 -4.875 5.746 1.00 92.00 105 TRP A O 1
ATOM 759 N N . ARG A 1 106 ? -12.088 -5.057 5.350 1.00 93.88 106 ARG A N 1
ATOM 760 C CA . ARG A 1 106 ? -12.122 -3.885 4.467 1.00 93.88 106 ARG A CA 1
ATOM 761 C C . ARG A 1 106 ? -11.948 -2.612 5.268 1.00 93.88 106 ARG A C 1
ATOM 763 O O . ARG A 1 106 ? -11.302 -1.685 4.790 1.00 93.88 106 ARG A O 1
ATOM 770 N N . ALA A 1 107 ? -12.533 -2.554 6.460 1.00 92.31 107 ALA A N 1
ATOM 771 C CA . ALA A 1 107 ? -12.268 -1.459 7.375 1.00 92.31 107 ALA A CA 1
ATOM 772 C C . ALA A 1 107 ? -10.857 -1.541 7.957 1.00 92.31 107 ALA A C 1
ATOM 774 O O . ALA A 1 107 ? -10.221 -0.500 8.055 1.00 92.31 107 ALA A O 1
ATOM 775 N N . ALA A 1 108 ? -10.355 -2.733 8.293 1.00 92.00 108 ALA A N 1
ATOM 776 C CA . ALA A 1 108 ? -8.975 -2.886 8.756 1.00 92.00 108 ALA A CA 1
ATOM 777 C C . ALA A 1 108 ? -7.982 -2.344 7.713 1.00 92.00 108 ALA A C 1
ATOM 779 O O . ALA A 1 108 ? -7.244 -1.406 8.001 1.00 92.00 108 ALA A O 1
ATOM 780 N N . LEU A 1 109 ? -8.082 -2.797 6.456 1.00 93.75 109 LEU A N 1
ATOM 781 C CA . LEU A 1 109 ? -7.244 -2.290 5.369 1.00 93.75 109 LEU A CA 1
ATOM 782 C C . LEU A 1 109 ? -7.470 -0.794 5.103 1.00 93.75 109 LEU A C 1
ATOM 784 O O . LEU A 1 109 ? -6.529 -0.074 4.775 1.00 93.75 109 LEU A O 1
ATOM 788 N N . LEU A 1 110 ? -8.708 -0.305 5.233 1.00 94.25 110 LEU A N 1
ATOM 789 C CA . LEU A 1 110 ? -8.999 1.125 5.136 1.00 94.25 110 LEU A CA 1
ATOM 790 C C . LEU A 1 110 ? -8.213 1.921 6.189 1.00 94.25 110 LEU A C 1
ATOM 792 O O . LEU A 1 110 ? -7.601 2.923 5.835 1.00 94.25 110 LEU A O 1
ATOM 796 N N . LEU A 1 111 ? -8.198 1.474 7.445 1.00 93.69 111 LEU A N 1
ATOM 797 C CA . LEU A 1 111 ? -7.428 2.098 8.524 1.00 93.69 111 LEU A CA 1
ATOM 798 C C . LEU A 1 111 ? -5.919 2.003 8.272 1.00 93.69 111 LEU A C 1
ATOM 800 O O . LEU A 1 111 ? -5.220 3.003 8.422 1.00 93.69 111 LEU A O 1
ATOM 804 N N . GLU A 1 112 ? -5.431 0.856 7.797 1.00 92.75 112 GLU A N 1
ATOM 805 C CA . GLU A 1 112 ? -4.025 0.672 7.413 1.00 92.75 112 GLU A CA 1
ATOM 806 C C . GLU A 1 112 ? -3.579 1.648 6.317 1.00 92.75 112 GLU A C 1
ATOM 808 O O . GLU A 1 112 ? -2.421 2.055 6.301 1.00 92.75 112 GLU A O 1
ATOM 813 N N . THR A 1 113 ? -4.468 2.125 5.433 1.00 93.12 113 THR A N 1
ATOM 814 C CA . THR A 1 113 ? -4.057 3.091 4.393 1.00 93.12 113 THR A CA 1
ATOM 815 C C . THR A 1 113 ? -3.415 4.368 4.942 1.00 93.12 113 THR A C 1
ATOM 817 O O . THR A 1 113 ? -2.603 4.966 4.240 1.00 93.12 113 THR A O 1
ATOM 820 N N . LEU A 1 114 ? -3.711 4.750 6.192 1.00 92.69 114 LEU A N 1
ATOM 821 C CA . LEU A 1 114 ? -3.073 5.884 6.867 1.00 92.69 114 LEU A CA 1
ATOM 822 C C . LEU A 1 114 ? -1.561 5.694 7.031 1.00 92.69 114 LEU A C 1
ATOM 824 O O . LEU A 1 114 ? -0.828 6.674 6.982 1.00 92.69 114 LEU A O 1
ATOM 828 N N . THR A 1 115 ? -1.088 4.456 7.189 1.00 90.81 115 THR A N 1
ATOM 829 C CA . THR A 1 115 ? 0.338 4.141 7.361 1.00 90.81 115 THR A CA 1
ATOM 830 C C . THR A 1 115 ? 0.999 3.662 6.070 1.00 90.81 115 THR A C 1
ATOM 832 O O . THR A 1 115 ? 2.201 3.854 5.904 1.00 90.81 115 THR A O 1
ATOM 835 N N . LEU A 1 116 ? 0.239 3.085 5.132 1.00 91.44 116 LEU A N 1
ATOM 836 C CA . LEU A 1 116 ? 0.774 2.490 3.896 1.00 91.44 116 LEU A CA 1
ATOM 837 C C . LEU A 1 116 ? 1.291 3.507 2.869 1.00 91.44 116 LEU A C 1
ATOM 839 O O . LEU A 1 116 ? 2.119 3.168 2.022 1.00 91.44 116 LEU A O 1
ATOM 843 N N . VAL A 1 117 ? 0.786 4.742 2.907 1.00 85.38 117 VAL A N 1
ATOM 844 C CA . VAL A 1 117 ? 1.101 5.790 1.918 1.00 85.38 117 VAL A CA 1
ATOM 845 C C . VAL A 1 117 ? 2.422 6.509 2.172 1.00 85.38 117 VAL A C 1
ATOM 847 O O . VAL A 1 117 ? 2.844 7.303 1.331 1.00 85.38 117 VAL A O 1
ATOM 850 N N . GLN A 1 118 ? 3.076 6.236 3.301 1.00 84.69 118 GLN A N 1
ATOM 851 C CA . GLN A 1 118 ? 4.321 6.880 3.689 1.00 84.69 118 GLN A CA 1
ATOM 852 C C . GLN A 1 118 ? 5.446 5.849 3.831 1.00 84.69 118 GLN A C 1
ATOM 854 O O . GLN A 1 118 ? 5.233 4.789 4.427 1.00 84.69 118 GLN A O 1
ATOM 859 N N . PRO A 1 119 ? 6.651 6.131 3.307 1.00 88.50 119 PRO A N 1
ATOM 860 C CA . PRO A 1 119 ? 7.817 5.303 3.581 1.00 88.50 119 PRO A CA 1
ATOM 861 C C . PRO A 1 119 ? 8.126 5.224 5.082 1.00 88.50 119 PRO A C 1
ATOM 863 O O . PRO A 1 119 ? 7.942 6.186 5.818 1.00 88.50 119 PRO A O 1
ATOM 866 N N . LEU A 1 120 ? 8.631 4.076 5.527 1.00 86.69 120 LEU A N 1
ATOM 867 C CA . LEU A 1 120 ? 9.131 3.862 6.884 1.00 86.69 120 LEU A CA 1
ATOM 868 C C . LEU A 1 120 ? 10.460 4.580 7.125 1.00 86.69 120 LEU A C 1
ATOM 870 O O . LEU A 1 120 ? 10.731 5.018 8.235 1.00 86.69 120 LEU A O 1
ATOM 874 N N . ALA A 1 121 ? 11.311 4.623 6.100 1.00 84.94 121 ALA A N 1
ATOM 875 C CA . ALA A 1 121 ? 12.656 5.181 6.150 1.00 84.94 121 ALA A CA 1
ATOM 876 C C . ALA A 1 121 ? 13.256 5.234 4.738 1.00 84.94 121 ALA A C 1
ATOM 878 O O . ALA A 1 121 ? 12.631 4.814 3.763 1.00 84.94 121 ALA A O 1
ATOM 879 N N . THR A 1 122 ? 14.506 5.670 4.645 1.00 84.56 122 THR A N 1
ATOM 880 C CA . THR A 1 122 ? 15.323 5.591 3.433 1.00 84.56 122 THR A CA 1
ATOM 881 C C . THR A 1 122 ? 16.369 4.495 3.591 1.00 84.56 122 THR A C 1
ATOM 883 O O . THR A 1 122 ? 17.007 4.377 4.636 1.00 84.56 122 THR A O 1
ATOM 886 N N . ASP A 1 123 ? 16.564 3.687 2.554 1.00 81.50 123 ASP A N 1
ATOM 887 C CA . ASP A 1 123 ? 17.645 2.713 2.507 1.00 81.50 123 ASP A CA 1
ATOM 888 C C . ASP A 1 123 ? 19.003 3.444 2.441 1.00 81.50 123 ASP A C 1
ATOM 890 O O . ASP A 1 123 ? 19.250 4.193 1.492 1.00 81.50 123 ASP A O 1
ATOM 894 N N . PRO A 1 124 ? 19.913 3.232 3.408 1.00 75.81 124 PRO A N 1
ATOM 895 C CA . PRO A 1 124 ? 21.154 4.002 3.506 1.00 75.81 124 PRO A CA 1
ATOM 896 C C . PRO A 1 124 ? 22.165 3.680 2.396 1.00 75.81 124 PRO A C 1
ATOM 898 O O . PRO A 1 124 ? 23.139 4.410 2.222 1.00 75.81 124 PRO A O 1
ATOM 901 N N . THR A 1 125 ? 21.973 2.580 1.664 1.00 78.31 125 THR A N 1
ATOM 902 C CA . THR A 1 125 ? 22.879 2.144 0.595 1.00 78.31 125 THR A CA 1
ATOM 903 C C . THR A 1 125 ? 22.421 2.661 -0.763 1.00 78.31 125 THR A C 1
ATOM 905 O O . THR A 1 125 ? 23.241 3.050 -1.592 1.00 78.31 125 THR A O 1
ATOM 908 N N . THR A 1 126 ? 21.114 2.637 -1.008 1.00 77.19 126 THR A N 1
ATOM 909 C CA . THR A 1 126 ? 20.513 2.942 -2.312 1.00 77.19 126 THR A CA 1
ATOM 910 C C . THR A 1 126 ? 19.851 4.314 -2.367 1.00 77.19 126 THR A C 1
ATOM 912 O O . THR A 1 126 ? 19.575 4.789 -3.465 1.00 77.19 126 THR A O 1
ATOM 915 N N . GLY A 1 127 ? 19.581 4.945 -1.219 1.00 79.38 127 GLY A N 1
ATOM 916 C CA . GLY A 1 127 ? 18.809 6.189 -1.132 1.00 79.38 127 GLY A CA 1
ATOM 917 C C . GLY A 1 127 ? 17.324 6.009 -1.467 1.00 79.38 127 GLY A C 1
ATOM 918 O O . GLY A 1 127 ? 16.589 6.984 -1.581 1.00 79.38 127 GLY A O 1
ATOM 919 N N . ALA A 1 128 ? 16.857 4.771 -1.656 1.00 82.38 128 ALA A N 1
ATOM 920 C CA . ALA A 1 128 ? 15.477 4.505 -2.029 1.00 82.38 128 ALA A CA 1
ATOM 921 C C . ALA A 1 128 ? 14.552 4.511 -0.797 1.00 82.38 128 ALA A C 1
ATOM 923 O O . ALA A 1 128 ? 14.939 4.012 0.264 1.00 82.38 128 ALA A O 1
ATOM 924 N N . PRO A 1 129 ? 13.305 4.997 -0.922 1.00 87.50 129 PRO A N 1
ATOM 925 C CA . PRO A 1 129 ? 12.324 4.887 0.149 1.00 87.50 129 PRO A CA 1
ATOM 926 C C . PRO A 1 129 ? 11.983 3.419 0.439 1.00 87.50 129 PRO A C 1
ATOM 928 O O . PRO A 1 129 ? 11.685 2.637 -0.469 1.00 87.50 129 PRO A O 1
ATOM 931 N N . ARG A 1 130 ? 11.990 3.059 1.723 1.00 87.69 130 ARG A N 1
ATOM 932 C CA . ARG A 1 130 ? 11.536 1.767 2.245 1.00 87.69 130 ARG A CA 1
ATOM 933 C C . ARG A 1 130 ? 10.066 1.877 2.604 1.00 87.69 130 ARG A C 1
ATOM 935 O O . ARG A 1 130 ? 9.699 2.684 3.449 1.00 87.69 130 ARG A O 1
ATOM 942 N N . TRP A 1 131 ? 9.226 1.079 1.964 1.00 90.56 131 TRP A N 1
ATOM 943 C CA . TRP A 1 131 ? 7.779 1.104 2.174 1.00 90.56 131 TRP A CA 1
ATOM 944 C C . TRP A 1 131 ? 7.366 0.042 3.195 1.00 90.56 131 TRP A C 1
ATOM 946 O O . TRP A 1 131 ? 7.985 -1.020 3.205 1.00 90.56 131 TRP A O 1
ATOM 956 N N . PRO A 1 132 ? 6.313 0.279 4.002 1.00 91.62 132 PRO A N 1
ATOM 957 C CA . PRO A 1 132 ? 5.752 -0.768 4.860 1.00 91.62 132 PRO A CA 1
ATOM 958 C C . PRO A 1 132 ? 5.248 -1.952 4.035 1.00 91.62 132 PRO A C 1
ATOM 960 O O . PRO A 1 132 ? 5.413 -3.101 4.425 1.00 91.62 132 PRO A O 1
ATOM 963 N N . VAL A 1 133 ? 4.700 -1.666 2.851 1.00 93.56 133 VAL A N 1
ATOM 964 C CA . VAL A 1 133 ? 4.337 -2.668 1.853 1.00 93.56 133 VAL A CA 1
ATOM 965 C C . VAL A 1 133 ? 4.882 -2.236 0.511 1.00 93.56 133 VAL A C 1
ATOM 967 O O . VAL A 1 133 ? 4.539 -1.161 0.016 1.00 93.56 133 VAL A O 1
ATOM 970 N N . ARG A 1 134 ? 5.704 -3.076 -0.108 1.00 93.19 134 ARG A N 1
ATOM 971 C CA . ARG A 1 134 ? 6.258 -2.841 -1.437 1.00 93.19 134 ARG A CA 1
ATOM 972 C C . ARG A 1 134 ? 5.652 -3.800 -2.445 1.00 93.19 134 ARG A C 1
ATOM 974 O O . ARG A 1 134 ? 5.812 -5.011 -2.340 1.00 93.19 134 ARG A O 1
ATOM 981 N N . VAL A 1 135 ? 5.007 -3.265 -3.474 1.00 93.88 135 VAL A N 1
ATOM 982 C CA . VAL A 1 135 ? 4.424 -4.067 -4.549 1.00 93.88 135 VAL A CA 1
ATOM 983 C C . VAL A 1 135 ? 5.491 -4.381 -5.589 1.00 93.88 135 VAL A C 1
ATOM 985 O O . VAL A 1 135 ? 5.958 -3.506 -6.314 1.00 93.88 135 VAL A O 1
ATOM 988 N N . LEU A 1 136 ? 5.860 -5.654 -5.695 1.00 92.12 136 LEU A N 1
ATOM 989 C CA . LEU A 1 136 ? 6.868 -6.120 -6.650 1.00 92.12 136 LEU A CA 1
ATOM 990 C C . LEU A 1 136 ? 6.243 -6.438 -8.000 1.00 92.12 136 LEU A C 1
ATOM 992 O O . LEU A 1 136 ? 6.795 -6.146 -9.064 1.00 92.12 136 LEU A O 1
ATO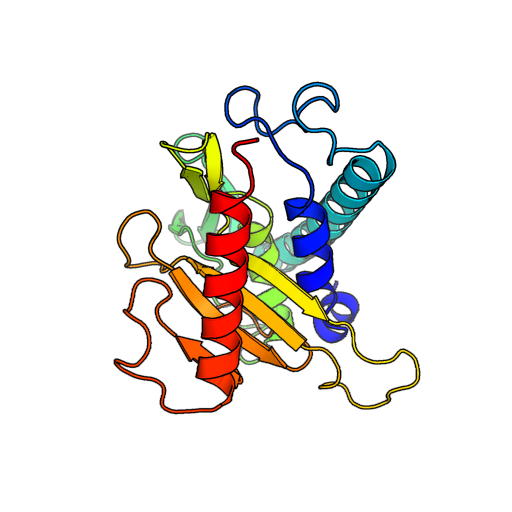M 996 N N . ARG A 1 137 ? 5.066 -7.064 -7.958 1.00 90.69 137 ARG A N 1
ATOM 997 C CA . ARG A 1 137 ? 4.302 -7.406 -9.147 1.00 90.69 137 ARG A CA 1
ATOM 998 C C . ARG A 1 137 ? 2.824 -7.417 -8.822 1.00 90.69 137 ARG A C 1
ATOM 1000 O O . ARG A 1 137 ? 2.405 -8.050 -7.865 1.00 90.69 137 ARG A O 1
ATOM 1007 N N . HIS A 1 138 ? 2.036 -6.796 -9.686 1.00 92.12 138 HIS A N 1
ATOM 1008 C CA . HIS A 1 138 ? 0.592 -6.952 -9.696 1.00 92.12 138 HIS A CA 1
ATOM 1009 C C . HIS A 1 138 ? 0.148 -7.355 -11.102 1.00 92.12 138 HIS A C 1
ATOM 1011 O O . HIS A 1 138 ? 0.556 -6.749 -12.097 1.00 92.12 138 HIS A O 1
ATOM 1017 N N . VAL A 1 139 ? -0.656 -8.407 -11.185 1.00 90.44 139 VAL A N 1
ATOM 1018 C CA . VAL A 1 139 ? -1.312 -8.863 -12.404 1.00 90.44 139 VAL A CA 1
ATOM 1019 C C . VAL A 1 139 ? -2.810 -8.690 -12.177 1.00 90.44 139 VAL A C 1
ATOM 1021 O O . VAL A 1 139 ? -3.378 -9.407 -11.348 1.00 90.44 139 VAL A O 1
ATOM 1024 N N . PRO A 1 140 ? -3.461 -7.739 -12.868 1.00 87.62 140 PRO A N 1
ATOM 1025 C CA . PRO A 1 140 ? -4.893 -7.554 -12.722 1.00 87.62 140 PRO A CA 1
ATOM 1026 C C . PRO A 1 140 ? -5.633 -8.784 -13.253 1.00 87.62 140 PRO A C 1
ATOM 1028 O O . PRO A 1 140 ? -5.191 -9.430 -14.207 1.00 87.62 140 PRO A O 1
ATOM 1031 N N . GLY A 1 141 ? -6.786 -9.081 -12.655 1.00 83.25 141 GLY A N 1
ATOM 1032 C CA . GLY A 1 141 ? -7.701 -10.072 -13.209 1.00 83.25 141 GLY A CA 1
ATOM 1033 C C . GLY A 1 141 ? -8.179 -9.662 -14.603 1.00 83.25 141 GLY A C 1
ATOM 1034 O O . GLY A 1 141 ? -8.222 -8.476 -14.937 1.00 83.25 141 GLY A O 1
ATOM 1035 N N . ALA A 1 142 ? -8.541 -10.640 -15.435 1.00 77.88 142 ALA A N 1
ATOM 1036 C CA . ALA A 1 142 ? -9.139 -10.341 -16.732 1.00 77.88 142 ALA A CA 1
ATOM 1037 C C . ALA A 1 142 ? -10.416 -9.505 -16.537 1.00 77.88 142 ALA A C 1
ATOM 1039 O O . ALA A 1 142 ? -11.234 -9.825 -15.680 1.00 77.88 142 ALA A O 1
ATOM 1040 N N . VAL A 1 143 ? -10.592 -8.457 -17.347 1.00 66.06 143 VAL A N 1
ATOM 1041 C CA . VAL A 1 143 ? -11.683 -7.469 -17.204 1.00 66.06 143 VAL A CA 1
ATOM 1042 C C . VAL A 1 143 ? -13.077 -8.114 -17.274 1.00 66.06 143 VAL A C 1
ATOM 1044 O O . VAL A 1 143 ? -14.004 -7.644 -16.622 1.00 66.06 143 VAL A O 1
ATOM 1047 N N . ASP A 1 144 ? -13.208 -9.224 -18.004 1.00 72.44 144 ASP A N 1
ATOM 1048 C CA . ASP A 1 144 ? -14.461 -9.979 -18.143 1.00 72.44 144 ASP A CA 1
ATOM 1049 C C . ASP A 1 144 ? -14.631 -11.089 -17.089 1.00 72.44 144 ASP A C 1
ATOM 1051 O O . ASP A 1 144 ? -15.625 -11.820 -17.090 1.00 72.44 144 ASP A O 1
ATOM 1055 N N . SER A 1 145 ? -13.652 -11.259 -16.199 1.00 71.25 145 SER A N 1
ATOM 1056 C CA . SER A 1 145 ? -13.709 -12.265 -15.148 1.00 71.25 145 SER A CA 1
ATOM 1057 C C . SER A 1 145 ? -14.667 -11.826 -14.047 1.00 71.25 145 SER A C 1
ATOM 1059 O O . SER A 1 145 ? -14.499 -10.772 -13.441 1.00 71.25 145 SER A O 1
ATOM 1061 N N . GLN A 1 146 ? -15.645 -12.676 -13.739 1.00 73.69 146 GLN A N 1
ATOM 1062 C CA . GLN A 1 146 ? -16.453 -12.537 -12.524 1.00 73.69 146 GLN A CA 1
ATOM 1063 C C . GLN A 1 146 ? -15.767 -13.144 -11.292 1.00 73.69 146 GLN A C 1
ATOM 1065 O O . GLN A 1 146 ? -16.324 -13.072 -10.200 1.00 73.69 146 GLN A O 1
ATOM 1070 N N . ASP A 1 147 ? -14.590 -13.760 -11.459 1.00 81.12 147 ASP A N 1
ATOM 1071 C CA . ASP A 1 147 ? -13.828 -14.326 -10.348 1.00 81.12 147 ASP A CA 1
ATOM 1072 C C . ASP A 1 147 ? -13.141 -13.198 -9.554 1.00 81.12 147 ASP A C 1
ATOM 1074 O O . ASP A 1 147 ? -12.224 -12.560 -10.086 1.00 81.12 147 ASP A O 1
ATOM 1078 N N . PRO A 1 148 ? -13.539 -12.948 -8.289 1.00 71.00 148 PRO A N 1
ATOM 1079 C CA . PRO A 1 148 ? -12.890 -11.948 -7.445 1.00 71.00 148 PRO A CA 1
ATOM 1080 C C . PRO A 1 148 ? -11.431 -12.310 -7.123 1.00 71.00 148 PRO A C 1
ATOM 1082 O O . PRO A 1 148 ? -10.668 -11.440 -6.723 1.00 71.00 148 PRO A O 1
ATOM 1085 N N . LEU A 1 149 ? -11.023 -13.567 -7.329 1.00 81.62 149 LEU A N 1
ATOM 1086 C CA . LEU A 1 149 ? -9.668 -14.078 -7.110 1.00 81.62 149 LEU A CA 1
ATOM 1087 C C . LEU A 1 149 ? -8.826 -14.101 -8.398 1.00 81.62 149 LEU A C 1
ATOM 1089 O O . LEU A 1 149 ? -7.832 -14.827 -8.486 1.00 81.62 149 LEU A O 1
ATOM 1093 N N . ALA A 1 150 ? -9.226 -13.344 -9.423 1.00 85.00 150 ALA A N 1
ATOM 1094 C CA . ALA A 1 150 ? -8.534 -13.324 -10.709 1.00 85.00 150 ALA A CA 1
ATOM 1095 C C . ALA A 1 150 ? -7.235 -12.501 -10.703 1.00 85.00 150 ALA A C 1
ATOM 1097 O O . ALA A 1 150 ? -6.390 -12.712 -11.573 1.00 85.00 150 ALA A O 1
ATOM 1098 N N . SER A 1 151 ? -7.073 -11.560 -9.767 1.00 90.50 151 SER A N 1
ATOM 1099 C CA . SER A 1 151 ? -5.827 -10.804 -9.621 1.00 90.50 151 SER A CA 1
ATOM 1100 C C . SER A 1 151 ? -4.787 -11.581 -8.822 1.00 90.50 151 SER A C 1
ATOM 1102 O O . SER A 1 151 ? -5.124 -12.341 -7.916 1.00 90.50 151 SER A O 1
ATOM 1104 N N . LEU A 1 152 ? -3.517 -11.335 -9.127 1.00 92.06 152 LEU A N 1
ATOM 1105 C CA . LEU A 1 152 ? -2.378 -11.890 -8.405 1.00 92.06 152 LEU A CA 1
ATOM 1106 C C . LEU A 1 152 ? -1.414 -10.761 -8.051 1.00 92.06 152 LEU A C 1
ATOM 1108 O O . LEU A 1 152 ? -1.065 -9.956 -8.916 1.00 92.06 152 LEU A O 1
ATOM 1112 N N . SER A 1 153 ? -0.953 -10.722 -6.809 1.00 93.94 153 SER A N 1
ATOM 1113 C CA . SER A 1 153 ? 0.029 -9.744 -6.350 1.00 93.94 153 SER A CA 1
ATOM 1114 C C . SER A 1 153 ? 1.155 -10.440 -5.604 1.00 93.94 153 SER A C 1
ATOM 1116 O O . SER A 1 153 ? 0.903 -11.360 -4.834 1.00 93.94 153 SER A O 1
ATOM 1118 N N . VAL A 1 154 ? 2.384 -9.985 -5.823 1.00 93.62 154 VAL A N 1
ATOM 1119 C CA . VAL A 1 154 ? 3.539 -10.333 -4.994 1.00 93.62 154 VAL A CA 1
ATOM 1120 C C . VAL A 1 154 ? 4.055 -9.055 -4.359 1.00 93.62 154 VAL A C 1
ATOM 1122 O O . VAL A 1 154 ? 4.284 -8.063 -5.065 1.00 93.62 154 VAL A O 1
ATOM 1125 N N . MET A 1 155 ? 4.192 -9.070 -3.039 1.00 94.69 155 MET A N 1
ATOM 1126 C CA . MET A 1 155 ? 4.530 -7.894 -2.241 1.00 94.69 155 MET A CA 1
ATOM 1127 C C . MET A 1 155 ? 5.536 -8.268 -1.154 1.00 94.69 155 MET A C 1
ATOM 1129 O O . MET A 1 155 ? 5.502 -9.392 -0.665 1.00 94.69 155 MET A O 1
ATOM 1133 N N . ASP A 1 156 ? 6.390 -7.321 -0.779 1.00 93.12 156 ASP A N 1
ATOM 1134 C CA . ASP A 1 156 ? 7.177 -7.396 0.453 1.00 93.12 156 ASP A CA 1
ATOM 1135 C C . ASP A 1 156 ? 6.459 -6.608 1.546 1.00 93.12 156 ASP A C 1
ATOM 1137 O O . ASP A 1 156 ? 6.064 -5.463 1.311 1.00 93.12 156 ASP A O 1
ATOM 1141 N N . LEU A 1 157 ? 6.285 -7.212 2.719 1.00 93.25 157 LEU A N 1
ATOM 1142 C CA . LEU A 1 157 ? 5.707 -6.591 3.909 1.00 93.25 157 LEU A CA 1
ATOM 1143 C C . LEU A 1 157 ? 6.823 -6.445 4.939 1.00 93.25 157 LEU A C 1
ATOM 1145 O O . LEU A 1 157 ? 7.460 -7.435 5.295 1.00 93.25 157 LEU A O 1
ATOM 1149 N N . ALA A 1 158 ? 7.082 -5.221 5.389 1.00 90.50 158 ALA A N 1
ATOM 1150 C CA . ALA A 1 158 ? 8.058 -4.969 6.442 1.00 90.50 158 ALA A CA 1
ATOM 1151 C C . ALA A 1 158 ? 7.619 -5.655 7.744 1.00 90.50 158 ALA A C 1
ATOM 1153 O O . ALA A 1 158 ? 6.444 -5.597 8.107 1.00 90.50 158 ALA A O 1
ATOM 1154 N N . LEU A 1 159 ? 8.558 -6.293 8.442 1.00 85.62 159 LEU A N 1
ATOM 1155 C CA . LEU A 1 159 ? 8.272 -6.939 9.722 1.00 85.62 159 LEU A CA 1
ATOM 1156 C C . LEU A 1 159 ? 8.272 -5.899 10.849 1.00 85.62 159 LEU A C 1
ATOM 1158 O O . LEU A 1 159 ? 9.229 -5.142 10.987 1.00 85.62 159 LEU A O 1
ATOM 1162 N N . GLU A 1 160 ? 7.222 -5.877 11.676 1.00 71.88 160 GLU A N 1
ATOM 1163 C CA . GLU A 1 160 ? 7.114 -4.920 12.792 1.00 71.88 160 GLU A CA 1
ATOM 1164 C C . GLU A 1 160 ? 8.158 -5.160 13.899 1.00 71.88 160 GLU A C 1
ATOM 1166 O O . GLU A 1 160 ? 8.613 -4.209 14.532 1.00 71.88 160 GLU A O 1
ATOM 1171 N N . GLU A 1 161 ? 8.554 -6.419 14.118 1.00 66.69 161 GLU A N 1
ATOM 1172 C CA . GLU A 1 161 ? 9.553 -6.829 15.123 1.00 66.69 161 GLU A CA 1
ATOM 1173 C C . GLU A 1 161 ? 10.915 -7.214 14.508 1.00 66.69 161 GLU A C 1
ATOM 1175 O O . GLU A 1 161 ? 11.779 -7.740 15.212 1.00 66.69 161 GLU A O 1
ATOM 1180 N N . GLY A 1 162 ? 11.099 -6.996 13.202 1.00 59.78 162 GLY A N 1
ATOM 1181 C CA . GLY A 1 162 ? 12.316 -7.373 12.479 1.00 59.78 162 GLY A CA 1
ATOM 1182 C C . GLY A 1 162 ? 13.426 -6.325 12.546 1.00 59.78 162 GLY A C 1
ATOM 1183 O O . GLY A 1 162 ? 13.202 -5.165 12.903 1.00 59.78 162 GLY A O 1
ATOM 1184 N N . ASP A 1 163 ? 14.634 -6.732 12.160 1.00 69.06 163 ASP A N 1
ATOM 1185 C CA . ASP A 1 163 ? 15.733 -5.795 11.927 1.00 69.06 163 ASP A CA 1
ATOM 1186 C C . ASP A 1 163 ? 15.410 -4.851 10.749 1.00 69.06 163 ASP A C 1
ATOM 1188 O O . ASP A 1 163 ? 14.586 -5.123 9.872 1.00 69.06 163 ASP A O 1
ATOM 1192 N N . ASP A 1 164 ? 16.100 -3.712 10.707 1.00 69.75 164 ASP A N 1
ATOM 1193 C CA . ASP A 1 164 ? 15.928 -2.679 9.687 1.00 69.75 164 ASP A CA 1
ATOM 1194 C C . ASP A 1 164 ? 16.074 -3.240 8.255 1.00 69.75 164 ASP A C 1
ATOM 1196 O O . ASP A 1 164 ? 17.176 -3.520 7.776 1.00 69.75 164 ASP A O 1
ATOM 1200 N N . GLY A 1 165 ? 14.952 -3.339 7.535 1.00 73.06 165 GLY A N 1
ATOM 1201 C CA . GLY A 1 165 ? 14.902 -3.854 6.162 1.00 73.06 165 GLY A CA 1
ATOM 1202 C C . GLY A 1 165 ? 14.515 -5.329 6.041 1.00 73.06 165 GLY A C 1
ATOM 1203 O O . GLY A 1 165 ? 14.432 -5.827 4.915 1.00 73.06 165 GLY A O 1
ATOM 1204 N N . GLU A 1 166 ? 14.235 -6.012 7.152 1.00 85.44 166 GLU A N 1
ATOM 1205 C CA . GLU A 1 166 ? 13.593 -7.321 7.121 1.00 85.44 166 GLU A CA 1
ATOM 1206 C C . GLU A 1 166 ? 12.151 -7.202 6.623 1.00 85.44 166 GLU A C 1
ATOM 1208 O O . GLU A 1 166 ? 11.378 -6.317 7.004 1.00 85.44 166 GLU A O 1
ATOM 1213 N N . CYS A 1 167 ? 11.794 -8.110 5.725 1.00 89.94 167 CYS A N 1
ATOM 1214 C CA . CYS A 1 167 ? 10.458 -8.197 5.175 1.00 89.94 167 CYS A CA 1
ATOM 1215 C C . CYS A 1 167 ? 10.101 -9.652 4.923 1.00 89.94 167 CYS A C 1
ATOM 1217 O O . CYS A 1 167 ? 10.979 -10.485 4.704 1.00 89.94 167 CYS A O 1
ATOM 1219 N N . THR A 1 168 ? 8.806 -9.932 4.915 1.00 90.81 168 THR A N 1
ATOM 1220 C CA . THR A 1 168 ? 8.276 -11.185 4.398 1.00 90.81 168 THR A CA 1
ATOM 1221 C C . THR A 1 168 ? 7.707 -10.966 3.007 1.00 90.81 168 THR A C 1
ATOM 1223 O O . THR A 1 168 ? 7.090 -9.933 2.722 1.00 90.81 168 THR A O 1
ATOM 1226 N N . ARG A 1 169 ? 7.928 -11.926 2.112 1.00 91.31 169 ARG A N 1
ATOM 1227 C CA . ARG A 1 169 ? 7.408 -11.861 0.754 1.00 91.31 169 ARG A CA 1
ATOM 1228 C C . ARG A 1 169 ? 6.161 -12.701 0.633 1.00 91.31 169 ARG A C 1
ATOM 1230 O O . ARG A 1 169 ? 6.216 -13.921 0.754 1.00 91.31 169 ARG A O 1
ATOM 1237 N N . VAL A 1 170 ? 5.059 -12.056 0.275 1.00 93.12 170 VAL A N 1
ATOM 1238 C CA . VAL A 1 170 ? 3.754 -12.711 0.202 1.00 93.12 170 VAL A CA 1
ATOM 1239 C C . VAL A 1 170 ? 3.230 -12.801 -1.221 1.00 93.12 170 VAL A C 1
ATOM 1241 O O . VAL A 1 170 ? 3.427 -11.907 -2.053 1.00 93.12 170 VAL A O 1
ATOM 1244 N N . LEU A 1 171 ? 2.496 -13.879 -1.479 1.00 93.19 171 LEU A N 1
ATOM 1245 C CA . LEU A 1 171 ? 1.652 -14.062 -2.647 1.00 93.19 171 LEU A CA 1
ATOM 1246 C C . LEU A 1 171 ? 0.191 -13.844 -2.248 1.00 93.19 171 LEU A C 1
ATOM 1248 O O . LEU A 1 171 ? -0.353 -14.571 -1.424 1.00 93.19 171 LEU A O 1
ATOM 1252 N N . VAL A 1 172 ? -0.471 -12.882 -2.881 1.00 93.56 172 VAL A N 1
ATOM 1253 C CA . VAL A 1 172 ? -1.887 -12.578 -2.646 1.00 93.56 172 VAL A CA 1
ATOM 1254 C C . VAL A 1 172 ? -2.688 -12.842 -3.906 1.00 93.56 172 VAL A C 1
ATOM 1256 O O . VAL A 1 172 ? -2.324 -12.396 -4.999 1.00 93.56 172 VAL A O 1
ATOM 1259 N N . ARG A 1 173 ? -3.823 -13.520 -3.747 1.00 91.50 173 ARG A N 1
ATOM 1260 C CA . ARG A 1 173 ? -4.796 -13.745 -4.811 1.00 91.50 173 ARG A CA 1
ATOM 1261 C C . ARG A 1 173 ? -6.098 -13.009 -4.503 1.00 91.50 173 ARG A C 1
ATOM 1263 O O . ARG A 1 173 ? -6.652 -13.140 -3.421 1.00 91.50 173 ARG A O 1
ATOM 1270 N N . GLY A 1 174 ? -6.596 -12.246 -5.474 1.00 91.81 174 GLY A N 1
ATOM 1271 C CA . GLY A 1 174 ? -7.734 -11.346 -5.278 1.00 91.81 174 GLY A CA 1
ATOM 1272 C C . GLY A 1 174 ? -7.368 -10.053 -4.532 1.00 91.81 174 GLY A C 1
ATOM 1273 O O . GLY A 1 174 ? -6.213 -9.614 -4.600 1.00 91.81 174 GLY A O 1
ATOM 1274 N N . PRO A 1 175 ? -8.348 -9.402 -3.873 1.00 92.75 175 PRO A N 1
ATOM 1275 C CA . PRO A 1 175 ? -8.116 -8.248 -3.012 1.00 92.75 175 PRO A CA 1
ATOM 1276 C C . PRO A 1 175 ? -7.239 -8.622 -1.817 1.00 92.75 175 PRO A C 1
ATOM 1278 O O . PRO A 1 175 ? -7.528 -9.579 -1.106 1.00 92.75 175 PRO A O 1
ATOM 1281 N N . TRP A 1 176 ? -6.197 -7.833 -1.575 1.00 94.81 176 TRP A N 1
ATOM 1282 C CA . TRP A 1 176 ? -5.410 -7.950 -0.353 1.00 94.81 176 TRP A CA 1
ATOM 1283 C C . TRP A 1 176 ? -6.224 -7.486 0.856 1.00 94.81 176 TRP A C 1
ATOM 1285 O O . TRP A 1 176 ? -6.957 -6.502 0.752 1.00 94.81 176 TRP A O 1
ATOM 1295 N N . MET A 1 177 ? -6.105 -8.201 1.975 1.00 93.62 177 MET A N 1
ATOM 1296 C CA . MET A 1 177 ? -6.954 -8.020 3.157 1.00 93.62 177 MET A CA 1
ATOM 1297 C C . MET A 1 177 ? -6.289 -7.244 4.303 1.00 93.62 177 MET A C 1
ATOM 1299 O O . MET A 1 177 ? -6.886 -7.146 5.370 1.00 93.62 177 MET A O 1
ATOM 1303 N N . GLY A 1 178 ? -5.106 -6.669 4.072 1.00 92.81 178 GLY A N 1
ATOM 1304 C CA . GLY A 1 178 ? -4.309 -6.006 5.108 1.00 92.81 178 GLY A CA 1
ATOM 1305 C C . GLY A 1 178 ? -3.105 -6.834 5.532 1.00 92.81 178 GLY A C 1
ATOM 1306 O O . GLY A 1 178 ? -2.936 -7.976 5.092 1.00 92.81 178 GLY A O 1
ATOM 1307 N N . SER A 1 179 ? -2.249 -6.230 6.347 1.00 89.75 179 SER A N 1
ATOM 1308 C CA . SER A 1 179 ? -0.959 -6.804 6.759 1.00 89.75 179 SER A CA 1
ATOM 1309 C C . SER A 1 179 ? -1.127 -8.078 7.591 1.00 89.75 179 SER A C 1
ATOM 1311 O O . SER A 1 179 ? -0.332 -8.998 7.444 1.00 89.75 179 SER A O 1
ATOM 1313 N N . ASP A 1 180 ? -2.230 -8.176 8.338 1.00 87.69 180 ASP A N 1
ATOM 1314 C CA . ASP A 1 180 ? -2.631 -9.367 9.107 1.00 87.69 180 ASP A CA 1
ATOM 1315 C C . ASP A 1 180 ? -3.590 -10.304 8.338 1.00 87.69 180 ASP A C 1
ATOM 1317 O O . ASP A 1 180 ? -4.175 -11.229 8.907 1.00 87.69 180 ASP A O 1
ATOM 1321 N N . GLY A 1 181 ? -3.841 -10.028 7.056 1.00 89.44 181 GLY A N 1
ATOM 1322 C CA . GLY A 1 181 ? -4.777 -10.789 6.231 1.00 89.44 181 GLY A CA 1
ATOM 1323 C C . GLY A 1 181 ? -4.186 -12.089 5.684 1.00 89.44 181 GLY A C 1
ATOM 1324 O O . GLY A 1 181 ? -2.983 -12.190 5.459 1.00 89.44 181 GLY A O 1
ATOM 1325 N N . ASP A 1 182 ? -5.048 -13.068 5.388 1.00 90.38 182 ASP A N 1
ATOM 1326 C CA . ASP A 1 182 ? -4.616 -14.331 4.777 1.00 90.38 182 ASP A CA 1
ATOM 1327 C C . ASP A 1 182 ? -3.907 -14.113 3.427 1.00 90.38 182 ASP A C 1
ATOM 1329 O O . ASP A 1 182 ? -4.337 -13.310 2.586 1.00 90.38 182 ASP A O 1
ATOM 1333 N N . VAL A 1 183 ? -2.859 -14.905 3.194 1.00 91.75 183 VAL A N 1
ATOM 1334 C CA . VAL A 1 183 ? -2.073 -14.936 1.953 1.00 91.75 183 VAL A CA 1
ATOM 1335 C C . VAL A 1 183 ? -2.007 -16.360 1.393 1.00 91.75 183 VAL A C 1
ATOM 1337 O O . VAL A 1 183 ? -2.186 -17.340 2.111 1.00 91.75 183 VAL A O 1
ATOM 1340 N N . GLU A 1 184 ? -1.769 -16.493 0.088 1.00 89.81 184 GLU A N 1
ATOM 1341 C CA . GLU A 1 184 ? -1.668 -17.799 -0.591 1.00 89.81 184 GLU A CA 1
ATOM 1342 C C . GLU A 1 184 ? -0.304 -18.471 -0.392 1.00 89.81 184 GLU A C 1
ATOM 1344 O O . GLU A 1 184 ? -0.173 -19.680 -0.578 1.00 89.81 184 GLU A O 1
ATOM 1349 N N . GLY A 1 185 ? 0.723 -17.685 -0.076 1.00 88.31 185 GLY A N 1
ATOM 1350 C CA . GLY A 1 185 ? 2.075 -18.168 0.165 1.00 88.31 185 GLY A CA 1
ATOM 1351 C C . GLY A 1 185 ? 2.944 -17.069 0.754 1.00 88.31 185 GLY A C 1
ATOM 1352 O O . GLY A 1 185 ? 2.704 -15.884 0.507 1.00 88.31 185 GLY A O 1
ATOM 1353 N N . GLU A 1 186 ? 3.946 -17.481 1.512 1.00 89.12 186 GLU A N 1
ATOM 1354 C CA . GLU A 1 186 ? 4.860 -16.610 2.242 1.00 89.12 186 GLU A CA 1
ATOM 1355 C C . GLU A 1 186 ? 6.270 -17.200 2.173 1.00 89.12 186 GLU A C 1
ATOM 1357 O O . GLU A 1 186 ? 6.442 -18.418 2.212 1.00 89.12 186 GLU A O 1
ATOM 1362 N N . VAL A 1 187 ? 7.284 -16.351 2.028 1.00 88.44 187 VAL A N 1
ATOM 1363 C CA . VAL A 1 187 ? 8.686 -16.773 2.053 1.00 88.44 187 VAL A CA 1
ATOM 1364 C C . VAL A 1 187 ? 9.575 -15.647 2.570 1.00 88.44 187 VAL A C 1
ATOM 1366 O O . VAL A 1 187 ? 9.340 -14.478 2.260 1.00 88.44 187 VAL A O 1
ATOM 1369 N N . ASP A 1 188 ? 10.633 -15.997 3.302 1.00 86.75 188 ASP A N 1
ATOM 1370 C CA . ASP A 1 188 ? 11.704 -15.057 3.635 1.00 86.75 188 ASP A CA 1
ATOM 1371 C C . ASP A 1 188 ? 12.559 -14.789 2.376 1.00 86.75 188 ASP A C 1
ATOM 1373 O O . ASP A 1 188 ? 13.212 -15.703 1.857 1.00 86.75 188 ASP A O 1
ATOM 1377 N N . PRO A 1 189 ? 12.585 -13.549 1.849 1.00 81.19 189 PRO A N 1
ATOM 1378 C CA . PRO A 1 189 ? 13.379 -13.205 0.676 1.00 81.19 189 PRO A CA 1
ATOM 1379 C C . PRO A 1 189 ? 14.896 -13.280 0.911 1.00 81.19 189 PRO A C 1
ATOM 1381 O O . PRO A 1 189 ? 15.660 -13.234 -0.050 1.00 81.19 189 PRO A O 1
ATOM 1384 N N . ASN A 1 190 ? 15.371 -13.378 2.149 1.00 80.38 190 ASN A N 1
ATOM 1385 C CA . ASN A 1 190 ? 16.794 -13.529 2.448 1.00 80.38 190 ASN A CA 1
ATOM 1386 C C . ASN A 1 190 ? 17.220 -14.998 2.571 1.00 80.38 190 ASN A C 1
ATOM 1388 O O . ASN A 1 190 ? 18.421 -15.291 2.604 1.00 80.38 190 ASN A O 1
ATOM 1392 N N . GLU A 1 191 ? 16.267 -15.932 2.592 1.00 78.75 191 GLU A N 1
ATOM 1393 C CA . GLU A 1 191 ? 16.568 -17.352 2.685 1.00 78.75 191 GLU A CA 1
ATOM 1394 C C . GLU A 1 191 ? 17.133 -17.892 1.351 1.00 78.75 191 GLU A C 1
ATOM 1396 O O . GLU A 1 191 ? 16.611 -17.601 0.266 1.00 78.75 191 GLU A O 1
ATOM 1401 N N . PRO A 1 192 ? 18.211 -18.704 1.370 1.00 70.19 192 PRO A N 1
ATOM 1402 C CA . PRO A 1 192 ? 18.757 -19.283 0.150 1.00 70.19 192 PRO A CA 1
ATOM 1403 C C . PRO A 1 192 ? 17.731 -20.161 -0.590 1.00 70.19 192 PRO A C 1
ATOM 1405 O O . PRO A 1 192 ? 17.015 -20.943 0.046 1.00 70.19 192 PRO A O 1
ATOM 1408 N N . PRO A 1 193 ? 17.704 -20.139 -1.937 1.00 66.25 193 PRO A N 1
ATOM 1409 C CA . PRO A 1 193 ? 16.808 -20.993 -2.709 1.00 66.25 193 PRO A CA 1
ATOM 1410 C C . PRO A 1 193 ? 16.952 -22.481 -2.357 1.00 66.25 193 PRO A C 1
ATOM 1412 O O . PRO A 1 193 ? 18.059 -23.021 -2.354 1.00 66.25 193 PRO A O 1
ATOM 1415 N N . GLY A 1 194 ? 15.820 -23.158 -2.140 1.00 62.69 194 GLY A N 1
ATOM 1416 C CA . GLY A 1 194 ? 15.765 -24.600 -1.872 1.00 62.69 194 GLY A CA 1
ATOM 1417 C C . GLY A 1 194 ? 15.890 -25.004 -0.399 1.00 62.69 194 GLY A C 1
ATOM 1418 O O . GLY A 1 194 ? 16.024 -26.197 -0.132 1.00 62.69 194 GLY A O 1
ATOM 1419 N N . THR A 1 195 ? 15.845 -24.045 0.530 1.00 69.69 195 THR A N 1
ATOM 1420 C CA . THR A 1 195 ? 15.954 -24.304 1.975 1.00 69.69 195 THR A CA 1
ATOM 1421 C C . THR A 1 195 ? 14.596 -24.655 2.603 1.00 69.69 195 THR A C 1
ATOM 1423 O O . THR A 1 195 ? 14.508 -25.690 3.265 1.00 69.69 195 THR A O 1
ATOM 1426 N N . ALA A 1 196 ? 13.529 -23.901 2.299 1.00 63.38 196 ALA A N 1
ATOM 1427 C CA . ALA A 1 196 ? 12.168 -24.182 2.770 1.00 63.38 196 ALA A CA 1
ATOM 1428 C C . ALA A 1 196 ? 11.085 -23.622 1.817 1.00 63.38 196 ALA A C 1
ATOM 1430 O O . ALA A 1 196 ? 10.537 -22.551 2.032 1.00 63.38 196 ALA A O 1
ATOM 1431 N N . LEU A 1 197 ? 10.779 -24.338 0.726 1.00 68.88 197 LEU A N 1
ATOM 1432 C CA . LEU A 1 197 ? 9.576 -24.058 -0.076 1.00 68.88 197 LEU A CA 1
ATOM 1433 C C . LEU A 1 197 ? 8.559 -25.163 0.191 1.00 68.88 197 LEU A C 1
ATOM 1435 O O . LEU A 1 197 ? 8.758 -26.299 -0.250 1.00 68.88 197 LEU A O 1
ATOM 1439 N N . ASP A 1 198 ? 7.481 -24.828 0.890 1.00 71.00 198 ASP A N 1
ATOM 1440 C CA . ASP A 1 198 ? 6.449 -25.786 1.283 1.00 71.00 198 ASP A CA 1
ATOM 1441 C C . ASP A 1 198 ? 5.337 -25.889 0.225 1.00 71.00 198 ASP A C 1
ATOM 1443 O O . ASP A 1 198 ? 4.618 -26.893 0.156 1.00 71.00 198 ASP A O 1
ATOM 1447 N N . SER A 1 199 ? 5.224 -24.893 -0.661 1.00 75.94 199 SER A N 1
ATOM 1448 C CA . SER A 1 199 ? 4.187 -24.820 -1.688 1.00 75.94 199 SER A CA 1
ATOM 1449 C C . SER A 1 199 ? 4.654 -24.226 -3.032 1.00 75.94 199 SER A C 1
ATOM 1451 O O . SER A 1 199 ? 5.682 -23.558 -3.163 1.00 75.94 199 SER A O 1
ATOM 1453 N N . TRP A 1 200 ? 3.849 -24.445 -4.082 1.00 75.06 200 TRP A N 1
ATOM 1454 C CA . TRP A 1 200 ? 4.016 -23.751 -5.371 1.00 75.06 200 TRP A CA 1
ATOM 1455 C C . TRP A 1 200 ? 3.760 -22.235 -5.267 1.00 75.06 200 TRP A C 1
ATOM 1457 O O . TRP A 1 200 ? 4.255 -21.474 -6.106 1.00 75.06 200 TRP A O 1
ATOM 1467 N N . GLY A 1 201 ? 2.991 -21.799 -4.261 1.00 76.00 201 GLY A N 1
ATOM 1468 C CA . GLY A 1 201 ? 2.789 -20.386 -3.945 1.00 76.00 201 GLY A CA 1
ATOM 1469 C C . GLY A 1 201 ? 4.100 -19.739 -3.506 1.00 76.00 201 GLY A C 1
ATOM 1470 O O . GLY A 1 201 ? 4.519 -18.741 -4.094 1.00 76.00 201 GLY A O 1
ATOM 1471 N N . ASP A 1 202 ? 4.816 -20.393 -2.596 1.00 79.50 202 ASP A N 1
ATOM 1472 C CA . ASP A 1 202 ? 6.103 -19.931 -2.065 1.00 79.50 202 ASP A CA 1
ATOM 1473 C C . ASP A 1 202 ? 7.149 -19.860 -3.182 1.00 79.50 202 ASP A C 1
ATOM 1475 O O . ASP A 1 202 ? 7.895 -18.892 -3.293 1.00 79.50 202 ASP A O 1
ATOM 1479 N N . ALA A 1 203 ? 7.152 -20.835 -4.101 1.00 76.94 203 ALA A N 1
ATOM 1480 C CA . ALA A 1 203 ? 8.029 -20.805 -5.273 1.00 76.94 203 ALA A CA 1
ATOM 1481 C C . ALA A 1 203 ? 7.751 -19.598 -6.191 1.00 76.94 203 ALA A C 1
ATOM 1483 O O . ALA A 1 203 ? 8.674 -19.041 -6.789 1.00 76.94 203 ALA A O 1
ATOM 1484 N N . THR A 1 204 ? 6.487 -19.180 -6.308 1.00 78.62 204 THR A N 1
ATOM 1485 C CA . THR A 1 204 ? 6.098 -17.996 -7.091 1.00 78.62 204 THR A CA 1
ATOM 1486 C C . THR A 1 204 ? 6.530 -16.709 -6.390 1.00 78.62 204 THR A C 1
ATOM 1488 O O . THR A 1 204 ? 7.093 -15.822 -7.036 1.00 78.62 204 THR A O 1
ATOM 1491 N N . ALA A 1 205 ? 6.325 -16.626 -5.073 1.00 77.25 205 ALA A N 1
ATOM 1492 C CA . ALA A 1 205 ? 6.812 -15.529 -4.243 1.00 77.25 205 ALA A CA 1
ATOM 1493 C C . ALA A 1 205 ? 8.349 -15.409 -4.336 1.00 77.25 205 ALA A C 1
ATOM 1495 O O . ALA A 1 205 ? 8.874 -14.342 -4.665 1.00 77.25 205 ALA A O 1
ATOM 1496 N N . ALA A 1 206 ? 9.072 -16.525 -4.207 1.00 75.25 206 ALA A N 1
ATOM 1497 C CA . ALA A 1 206 ? 10.525 -16.587 -4.353 1.00 75.25 206 ALA A CA 1
ATOM 1498 C C . ALA A 1 206 ? 10.998 -16.219 -5.771 1.00 75.25 206 ALA A C 1
ATOM 1500 O O . ALA A 1 206 ? 12.007 -15.537 -5.939 1.00 75.25 206 ALA A O 1
ATOM 1501 N N . ALA A 1 207 ? 10.272 -16.597 -6.829 1.00 76.56 207 ALA A N 1
ATOM 1502 C CA . ALA A 1 207 ? 10.635 -16.209 -8.195 1.00 76.56 207 ALA A CA 1
ATOM 1503 C C . ALA A 1 207 ? 10.629 -14.681 -8.396 1.00 76.56 207 ALA A C 1
ATOM 1505 O O . ALA A 1 207 ? 11.466 -14.153 -9.134 1.00 76.56 207 ALA A O 1
ATOM 1506 N N . ALA A 1 208 ? 9.751 -13.944 -7.706 1.00 74.44 208 ALA A N 1
ATOM 1507 C CA . ALA A 1 208 ? 9.799 -12.483 -7.723 1.00 74.44 208 ALA A CA 1
ATOM 1508 C C . ALA A 1 208 ? 11.100 -11.923 -7.116 1.00 74.44 208 ALA A C 1
ATOM 1510 O O . ALA A 1 208 ? 11.523 -10.832 -7.496 1.00 74.44 208 ALA A O 1
ATOM 1511 N N . LEU A 1 209 ? 11.774 -12.659 -6.220 1.00 70.00 209 LEU A N 1
ATOM 1512 C CA . LEU A 1 209 ? 13.063 -12.241 -5.637 1.00 70.00 209 LEU A CA 1
ATOM 1513 C C . LEU A 1 209 ? 14.158 -12.299 -6.671 1.00 70.00 209 LEU A C 1
ATOM 1515 O O . LEU A 1 209 ? 14.903 -11.336 -6.844 1.00 70.00 209 LEU A O 1
ATOM 1519 N N . ALA A 1 210 ? 14.193 -13.391 -7.426 1.00 69.31 210 ALA A N 1
ATOM 1520 C CA . ALA A 1 210 ? 15.121 -13.527 -8.531 1.00 69.31 210 ALA A CA 1
ATOM 1521 C C . ALA A 1 210 ? 14.932 -12.408 -9.573 1.00 69.31 210 ALA A C 1
ATOM 1523 O O . ALA A 1 210 ? 15.920 -11.893 -10.094 1.00 69.31 210 ALA A O 1
ATOM 1524 N N . LEU A 1 211 ? 13.687 -11.994 -9.849 1.00 67.44 211 LEU A N 1
ATOM 1525 C CA . LEU A 1 211 ? 13.410 -10.873 -10.755 1.00 67.44 211 LEU A CA 1
ATOM 1526 C C . LEU A 1 211 ? 13.953 -9.544 -10.216 1.00 67.44 211 LEU A C 1
ATOM 1528 O O . LEU A 1 211 ? 14.548 -8.781 -10.977 1.00 67.44 211 LEU A O 1
ATOM 1532 N N . GLU A 1 212 ? 13.796 -9.273 -8.921 1.00 65.00 212 GLU A N 1
ATOM 1533 C CA . GLU A 1 212 ? 14.313 -8.050 -8.308 1.00 65.00 212 GLU A CA 1
ATOM 1534 C C . GLU A 1 212 ? 15.850 -8.026 -8.261 1.00 65.00 212 GLU A C 1
ATOM 1536 O O . GLU A 1 212 ? 16.474 -7.047 -8.677 1.00 65.00 212 GLU A O 1
ATOM 1541 N N . LEU A 1 213 ? 16.480 -9.119 -7.818 1.00 61.19 213 LEU A N 1
ATOM 1542 C CA . LEU A 1 213 ? 17.940 -9.256 -7.790 1.00 61.19 213 LEU A CA 1
ATOM 1543 C C . LEU A 1 213 ? 18.544 -9.178 -9.201 1.00 61.19 213 LEU A C 1
ATOM 1545 O O . LEU A 1 213 ? 19.589 -8.552 -9.401 1.00 61.19 213 LEU A O 1
ATOM 1549 N N . GLY A 1 214 ? 17.866 -9.762 -10.194 1.00 58.44 214 GLY A N 1
ATOM 1550 C CA . GLY A 1 214 ? 18.233 -9.674 -11.608 1.00 58.44 214 GLY A CA 1
ATOM 1551 C C . GLY A 1 214 ? 18.125 -8.253 -12.169 1.00 58.44 214 GLY A C 1
ATOM 1552 O O . GLY A 1 214 ? 19.003 -7.814 -12.909 1.00 58.44 214 GLY A O 1
ATOM 1553 N N . ALA A 1 215 ? 17.097 -7.495 -11.776 1.00 58.31 215 ALA A N 1
ATOM 1554 C CA . ALA A 1 215 ? 16.949 -6.092 -12.165 1.00 58.31 215 ALA A CA 1
ATOM 1555 C C . ALA A 1 215 ? 18.037 -5.198 -11.540 1.00 58.31 215 ALA A C 1
ATOM 1557 O O . ALA A 1 215 ? 18.576 -4.324 -12.218 1.00 58.31 215 ALA A O 1
ATOM 1558 N N . ARG A 1 216 ? 18.425 -5.458 -10.282 1.00 49.22 216 ARG A N 1
ATOM 1559 C CA . ARG A 1 216 ? 19.512 -4.732 -9.593 1.00 49.22 216 ARG A CA 1
ATOM 1560 C C . ARG A 1 216 ? 20.898 -5.010 -10.186 1.00 49.22 216 ARG A C 1
ATOM 1562 O O . ARG A 1 216 ? 21.760 -4.140 -10.149 1.00 49.22 216 ARG A O 1
ATOM 1569 N N . SER A 1 217 ? 21.115 -6.194 -10.758 1.00 46.53 217 SER A N 1
ATOM 1570 C CA . SER A 1 217 ? 22.389 -6.575 -11.390 1.00 46.53 217 SER A CA 1
ATOM 1571 C C . SER A 1 217 ? 22.494 -6.195 -12.877 1.00 46.53 217 SER A C 1
ATOM 1573 O O . SER A 1 217 ? 23.591 -6.225 -13.429 1.00 46.53 217 SER A O 1
ATOM 1575 N N . GLY A 1 218 ? 21.390 -5.787 -13.516 1.00 43.06 218 GLY A N 1
ATOM 1576 C CA . GLY A 1 218 ? 21.353 -5.310 -14.907 1.00 43.06 218 GLY A CA 1
ATOM 1577 C C . GLY A 1 218 ? 21.459 -3.788 -15.095 1.00 43.06 218 GLY A C 1
ATOM 1578 O O . GLY A 1 218 ? 21.477 -3.331 -16.234 1.00 43.06 218 GLY A O 1
ATOM 1579 N N . GLY A 1 219 ? 21.514 -3.004 -14.009 1.00 37.50 219 GLY A N 1
ATOM 1580 C CA . GLY A 1 219 ? 21.584 -1.532 -14.029 1.00 37.50 219 GLY A CA 1
ATOM 1581 C C . GLY A 1 219 ? 22.995 -0.932 -14.105 1.00 37.50 219 GLY A C 1
ATOM 1582 O O . GLY A 1 219 ? 23.143 0.285 -14.052 1.00 37.50 219 GLY A O 1
ATOM 1583 N N . SER A 1 220 ? 24.035 -1.758 -14.218 1.00 34.81 220 SER A N 1
ATOM 1584 C CA . SER A 1 220 ? 25.426 -1.337 -14.415 1.00 34.81 220 SER A CA 1
ATOM 1585 C C . SER A 1 220 ? 25.862 -1.592 -15.862 1.00 34.81 220 SER A C 1
ATOM 1587 O O . SER A 1 220 ? 26.584 -2.545 -16.159 1.00 34.81 220 SER A O 1
ATOM 1589 N N . GLY A 1 221 ? 25.400 -0.734 -16.773 1.00 31.31 221 GLY A N 1
ATOM 1590 C CA . GLY A 1 221 ? 25.791 -0.721 -18.186 1.00 31.31 221 GLY A CA 1
ATOM 1591 C C . GLY A 1 221 ? 25.859 0.690 -18.736 1.00 31.31 221 GLY A C 1
ATOM 1592 O O . GLY A 1 221 ? 24.828 1.387 -18.638 1.00 31.31 221 GLY A O 1
#

Organism: NCBI:txid81844

Foldseek 3Di:
DLVCLQLQVLLVLLQLLQQFFFFLVVVRHGDDCVVPVSNDPVSVVSNVVSLVVLVVLQVVLQVLQVVQQWHWDQDPVQRATWIARNVPRDIDRAQDDDPVCVPPLSSVVSNCSRQQSAFRHADPPPRTGHGQKAWLDKDDADPPDPDLQRIKTWIWHDDPPDDDPWTKIFIATGRDRDPPDDTPDIDGQPDDPPPDDPDPRPVVSNVSSVVVVVVVVPPPD

Radius of gyration: 17.96 Å; chains: 1; bounding box: 43×42×46 Å

Sequence (221 aa):
AYALVAAGAVVPLLALVQAVARDSDDGLKPTDVATCPANTDAVVAAGDTALLVLAEVANVAASFLAEEGWEVRYDEDTDRPVFVDEQSGMQQAAPPQLASTAGDWRAALLLETLTLVQPLATDPTTGAPRWPVRVLRHVPGAVDSQDPLASLSVMDLALEEGDDGECTRVLVRGPWMGSDGDVEGEVDPNEPPGTALDSWGDATAAAALALELGARSGGSG

Secondary structure (DSSP, 8-state):
-HHHHHTT-HHHHHHHHHTS-EEGGGTTEEPPTTT-TT--HHHHHHHHHHHHHHHHHHHHHHHHHHHTTEEEEEETTTTEEEEEETTT--EESSPP--GGGTT-HHHHHHHHHHHHTS-SEE-TTT-PEEPSEEEEEEEPPPTT---TT--EEEEEEE-TTS-TT-EEEEEEESS---TTS--SEEE-TTSPTTS---SHHHHHHHHHHHHHHHHHHSS--

pLDDT: mean 86.11, std 11.79, range [31.31, 97.62]